Protein AF-F4N9M7-F1 (afdb_monomer)

Secondary structure (DSSP, 8-state):
-B--HHHHHHHHHH-S-----BSS-IIIIIHHIIIIIIHHHT---S-EEEEE-HHHHHHHTT--GGGTTS--HHHHHHHHHHHHHHHHHHHHTTPPEEEEEE--TT--HHHHHHHHHHHHHTT--EEEE-HHHHGGGGGHHHHHHHHHHHTSS------SS-TTS-HHHHHHHHHHHTS--S-----HHHHHHHHHHHHTTGGG--

Mean predicted aligned error: 2.72 Å

Foldseek 3Di:
DWDDPVVQVVCVVVDPDDDTWFPDACLPGVLCCQQPVCVVNVDFAQAEEGEDELLQLLVLLVDDNVRSLADDLPSSLNSCVVVLLSCQLCVLQQHHYAYEYEDDPSDDPSSVVSNQVVCVVSVHGYAYADCVPVNPVRCPVVVVVRVCRSPVPRRPGDRQDALQPQPLVVVQSSCCRRVVDPGDDDDPVVVVVSVVCVVVVVRRGD

Sequence (206 aa):
GCNSVIATQTALKLADYVVTEAGFGADLGAEKFFDIKCRKTGLKPSAAVIVATIRALKMHGGIAKEDLGKENVEALKKGIANLARHVENVKGFGVPPVVAINRFSADTDAELQAVRQACAELHVEAIECNHWAEGSAGTETLAKAVVARAESGKADFRTLYPDDLPLWDKVRTIAQTLYGAQGIIADKKIRDQFAEFQKAGYGHYP

Structure (mmCIF, N/CA/C/O backbone):
data_AF-F4N9M7-F1
#
_entry.id   AF-F4N9M7-F1
#
loop_
_atom_site.group_PDB
_atom_site.id
_atom_site.type_symbol
_atom_site.label_atom_id
_atom_site.label_alt_id
_atom_site.label_comp_id
_atom_site.label_asym_id
_atom_site.label_entity_id
_atom_site.label_seq_id
_atom_site.pdbx_PDB_ins_code
_atom_site.Cartn_x
_atom_site.Cartn_y
_atom_site.Cartn_z
_atom_site.occupancy
_atom_site.B_iso_or_equiv
_atom_site.auth_seq_id
_atom_site.auth_comp_id
_atom_site.auth_asym_id
_atom_site.auth_atom_id
_atom_site.pdbx_PDB_model_num
ATOM 1 N N . GLY A 1 1 ? 13.434 -3.619 0.318 1.00 90.25 1 GLY A N 1
ATOM 2 C CA . GLY A 1 1 ? 13.077 -3.436 1.734 1.00 90.25 1 GLY A CA 1
ATOM 3 C C . GLY A 1 1 ? 12.060 -4.470 2.152 1.00 90.25 1 GLY A C 1
ATOM 4 O O . GLY A 1 1 ? 10.972 -4.096 2.548 1.00 90.25 1 GLY A O 1
ATOM 5 N N . CYS A 1 2 ? 12.416 -5.748 2.038 1.00 97.69 2 CYS A N 1
ATOM 6 C CA . CYS A 1 2 ? 11.606 -6.885 2.471 1.00 97.69 2 CYS A CA 1
ATOM 7 C C . CYS A 1 2 ? 12.559 -7.884 3.133 1.00 97.69 2 CYS A C 1
ATOM 9 O O . CYS A 1 2 ? 13.755 -7.878 2.822 1.00 97.69 2 CYS A O 1
ATOM 11 N N . ASN A 1 3 ? 12.044 -8.773 3.978 1.00 98.00 3 ASN A N 1
ATOM 12 C CA . ASN A 1 3 ? 12.822 -9.920 4.444 1.00 98.00 3 ASN A CA 1
ATOM 13 C C . ASN A 1 3 ? 13.156 -10.887 3.286 1.00 98.00 3 ASN A C 1
ATOM 15 O O . ASN A 1 3 ? 12.602 -10.796 2.179 1.00 98.00 3 ASN A O 1
ATOM 19 N N . SER A 1 4 ? 14.040 -11.849 3.561 1.00 98.19 4 SER A N 1
ATOM 20 C CA . SER A 1 4 ? 14.550 -12.780 2.553 1.00 98.19 4 SER A CA 1
ATOM 21 C C . SER A 1 4 ? 13.454 -13.633 1.899 1.00 98.19 4 SER A C 1
ATOM 23 O O . SER A 1 4 ? 12.444 -14.011 2.507 1.00 98.19 4 SER A O 1
ATOM 25 N N . VAL A 1 5 ? 13.680 -13.963 0.626 1.00 98.00 5 VAL A N 1
ATOM 26 C CA . VAL A 1 5 ? 12.837 -14.898 -0.132 1.00 98.00 5 VAL A CA 1
ATOM 27 C C . VAL A 1 5 ? 12.836 -16.270 0.531 1.00 98.00 5 VAL A C 1
ATOM 29 O O . VAL A 1 5 ? 11.763 -16.826 0.731 1.00 98.00 5 VAL A O 1
ATOM 32 N N . ILE A 1 6 ? 14.011 -16.755 0.948 1.00 98.38 6 ILE A N 1
ATOM 33 C CA . ILE A 1 6 ? 14.170 -18.050 1.623 1.00 98.38 6 ILE A CA 1
ATOM 34 C C . ILE A 1 6 ? 13.264 -18.127 2.854 1.00 98.38 6 ILE A C 1
ATOM 36 O O . ILE A 1 6 ? 12.492 -19.067 2.970 1.00 98.38 6 ILE A O 1
ATOM 40 N N . ALA A 1 7 ? 13.273 -17.116 3.731 1.00 98.62 7 ALA A N 1
ATOM 41 C CA . ALA A 1 7 ? 12.413 -17.122 4.916 1.00 98.62 7 ALA A CA 1
ATOM 42 C C . ALA A 1 7 ? 10.922 -17.162 4.551 1.00 98.62 7 ALA A C 1
ATOM 44 O O . ALA A 1 7 ? 10.157 -17.914 5.147 1.00 98.62 7 ALA A O 1
ATOM 45 N N . THR A 1 8 ? 10.517 -16.384 3.543 1.00 98.38 8 THR A N 1
ATOM 46 C CA . THR A 1 8 ? 9.112 -16.316 3.109 1.00 98.38 8 THR A CA 1
ATOM 47 C C . THR A 1 8 ? 8.653 -17.642 2.498 1.00 98.38 8 THR A C 1
ATOM 49 O O . THR A 1 8 ? 7.593 -18.147 2.848 1.00 98.38 8 THR A O 1
ATOM 52 N N . GLN A 1 9 ? 9.459 -18.236 1.614 1.00 98.00 9 GLN A N 1
ATOM 53 C CA . GLN A 1 9 ? 9.151 -19.516 0.976 1.00 98.00 9 GLN A CA 1
ATOM 54 C C . GLN A 1 9 ? 9.165 -20.672 1.975 1.00 98.00 9 GLN A C 1
ATOM 56 O O . GL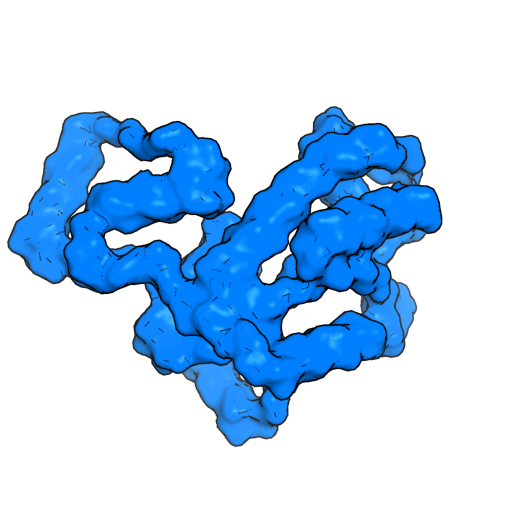N A 1 9 ? 8.270 -21.508 1.924 1.00 98.00 9 GLN A O 1
ATOM 61 N N . THR A 1 10 ? 10.127 -20.701 2.900 1.00 98.56 10 THR A N 1
ATOM 62 C CA . THR A 1 10 ? 10.161 -21.697 3.976 1.00 98.56 10 THR A CA 1
ATOM 63 C C . THR A 1 10 ? 8.910 -21.599 4.842 1.00 98.56 10 THR A C 1
ATOM 65 O O . THR A 1 10 ? 8.253 -22.611 5.060 1.00 98.56 10 THR A O 1
ATOM 68 N N . ALA A 1 11 ? 8.522 -20.394 5.273 1.00 98.62 11 ALA A N 1
ATOM 69 C CA . ALA A 1 11 ? 7.308 -20.202 6.064 1.00 98.62 11 ALA A CA 1
ATOM 70 C C . ALA A 1 11 ? 6.054 -20.694 5.320 1.00 98.62 11 ALA A C 1
ATOM 72 O O . ALA A 1 11 ? 5.235 -21.390 5.908 1.00 98.62 11 ALA A O 1
ATOM 73 N N . LEU A 1 12 ? 5.949 -20.431 4.010 1.00 98.31 12 LEU A N 1
ATOM 74 C CA . LEU A 1 12 ? 4.818 -20.874 3.179 1.00 98.31 12 LEU A CA 1
ATOM 75 C C . LEU A 1 12 ? 4.731 -22.400 3.018 1.00 98.31 12 LEU A C 1
ATOM 77 O O . LEU A 1 12 ? 3.720 -22.906 2.542 1.00 98.31 12 LEU A O 1
ATOM 81 N N . LYS A 1 13 ? 5.789 -23.145 3.358 1.00 98.31 13 LYS A N 1
ATOM 82 C CA . LYS A 1 13 ? 5.773 -24.616 3.396 1.00 98.31 13 LYS A CA 1
ATOM 83 C C . LYS A 1 13 ? 5.431 -25.181 4.772 1.00 98.31 13 LYS A C 1
ATOM 85 O O . LYS A 1 13 ? 5.175 -26.375 4.865 1.00 98.31 13 LYS A O 1
ATOM 90 N N . LEU A 1 14 ? 5.474 -24.354 5.816 1.00 98.62 14 LEU A N 1
ATOM 91 C CA . LEU A 1 14 ? 5.358 -24.781 7.211 1.00 98.62 14 LEU A CA 1
ATOM 92 C C . LEU A 1 14 ? 4.100 -24.253 7.909 1.00 98.62 14 LEU A C 1
ATOM 94 O O . LEU A 1 14 ? 3.749 -24.771 8.964 1.00 98.62 14 LEU A O 1
ATOM 98 N N . ALA A 1 15 ? 3.454 -23.225 7.361 1.00 98.50 15 ALA A N 1
ATOM 99 C CA . ALA A 1 15 ? 2.291 -22.577 7.952 1.00 98.50 15 ALA A CA 1
ATOM 100 C C . ALA A 1 15 ? 1.188 -22.356 6.914 1.00 98.50 15 ALA A C 1
ATOM 102 O O . ALA A 1 15 ? 1.473 -22.100 5.744 1.00 98.50 15 ALA A O 1
ATOM 103 N N . ASP A 1 16 ? -0.062 -22.376 7.377 1.00 98.25 16 ASP A N 1
ATOM 104 C CA . ASP A 1 16 ? -1.238 -22.103 6.541 1.00 98.25 16 ASP A CA 1
ATOM 105 C C . ASP A 1 16 ? -1.314 -20.625 6.122 1.00 98.25 16 ASP A C 1
ATOM 107 O O . ASP A 1 16 ? -1.743 -20.297 5.017 1.00 98.25 16 ASP A O 1
ATOM 111 N N . TYR A 1 17 ? -0.830 -19.724 6.986 1.00 98.50 17 TYR A N 1
ATOM 112 C CA . TYR A 1 17 ? -0.751 -18.287 6.729 1.00 98.50 17 TYR A CA 1
ATOM 113 C C . TYR A 1 17 ? 0.644 -17.754 7.032 1.00 98.50 17 TYR A C 1
ATOM 115 O O . TYR A 1 17 ? 1.224 -18.029 8.083 1.00 98.50 17 TYR A O 1
ATOM 123 N N . VAL A 1 18 ? 1.158 -16.918 6.130 1.00 98.62 18 VAL A N 1
ATOM 124 C CA . VAL A 1 18 ? 2.430 -16.211 6.303 1.00 98.62 18 VAL A CA 1
ATOM 125 C C . VAL A 1 18 ? 2.187 -14.718 6.193 1.00 98.62 18 VAL A C 1
ATOM 127 O O . VAL A 1 18 ? 1.862 -14.207 5.123 1.00 98.62 18 VAL A O 1
ATOM 130 N N . VAL A 1 19 ? 2.380 -14.017 7.306 1.00 98.44 19 VAL A N 1
ATOM 131 C CA . VAL A 1 19 ? 2.356 -12.554 7.350 1.00 98.44 19 VAL A CA 1
ATOM 132 C C . VAL A 1 19 ? 3.785 -12.041 7.185 1.00 98.44 19 VAL A C 1
ATOM 134 O O . VAL A 1 19 ? 4.713 -12.510 7.841 1.00 98.44 19 VAL A O 1
ATOM 137 N N . THR A 1 20 ? 3.973 -11.089 6.277 1.00 98.50 20 THR A N 1
ATOM 138 C CA . THR A 1 20 ? 5.249 -10.409 6.035 1.00 98.50 20 THR A CA 1
ATOM 139 C C . THR A 1 20 ? 4.994 -8.933 5.751 1.00 98.50 20 THR A C 1
ATOM 141 O O . THR A 1 20 ? 3.849 -8.524 5.571 1.00 98.50 20 THR A O 1
ATOM 144 N N . GLU A 1 21 ? 6.052 -8.134 5.704 1.00 98.50 21 GLU A N 1
ATOM 145 C CA . GLU A 1 21 ? 5.969 -6.689 5.522 1.00 98.50 21 GLU A CA 1
ATOM 146 C C . GLU A 1 21 ? 7.019 -6.178 4.531 1.00 98.50 21 GLU A C 1
ATOM 148 O O . GLU A 1 21 ? 7.988 -6.862 4.168 1.00 98.50 21 GLU A O 1
ATOM 153 N N . ALA A 1 22 ? 6.818 -4.937 4.104 1.00 97.56 22 ALA A N 1
ATOM 154 C CA . ALA A 1 22 ? 7.788 -4.173 3.348 1.00 97.56 22 ALA A CA 1
ATOM 155 C C . ALA A 1 22 ? 7.961 -2.798 3.998 1.00 97.56 22 ALA A C 1
ATOM 157 O O . ALA A 1 22 ? 6.998 -2.213 4.485 1.00 97.56 22 ALA A O 1
ATOM 158 N N . GLY A 1 23 ? 9.195 -2.297 4.022 1.00 94.81 23 GLY A N 1
ATOM 159 C CA . GLY A 1 23 ? 9.510 -1.010 4.645 1.00 94.81 23 GLY A CA 1
ATOM 160 C C . GLY A 1 23 ? 8.959 0.186 3.861 1.00 94.81 23 GLY A C 1
ATOM 161 O O . GLY A 1 23 ? 8.840 0.114 2.639 1.00 94.81 23 GLY A O 1
ATOM 162 N N . PHE A 1 24 ? 8.743 1.305 4.562 1.00 95.44 24 PHE A N 1
ATOM 163 C CA . PHE A 1 24 ? 8.053 2.518 4.081 1.00 95.44 24 PHE A CA 1
ATOM 164 C C . PHE A 1 24 ? 6.550 2.306 3.812 1.00 95.44 24 PHE A C 1
ATOM 166 O O . PHE A 1 24 ? 5.961 1.343 4.294 1.00 95.44 24 PHE A O 1
ATOM 173 N N . GLY A 1 25 ? 5.910 3.251 3.113 1.00 93.06 25 GLY A N 1
ATOM 174 C CA . GLY A 1 25 ? 4.509 3.161 2.703 1.00 93.06 25 GLY A CA 1
ATOM 175 C C . GLY A 1 25 ? 4.290 2.202 1.531 1.00 93.06 25 GLY A C 1
ATOM 176 O O . GLY A 1 25 ? 5.236 1.676 0.937 1.00 93.06 25 GLY A O 1
ATOM 177 N N . ALA A 1 26 ? 3.024 1.971 1.172 1.00 94.75 26 ALA A N 1
ATOM 178 C CA . ALA A 1 26 ? 2.667 1.057 0.082 1.00 94.75 26 ALA A CA 1
ATOM 179 C C . ALA A 1 26 ? 3.104 1.559 -1.311 1.00 94.75 26 ALA A C 1
ATOM 181 O O . ALA A 1 26 ? 3.235 0.772 -2.243 1.00 94.75 26 ALA A O 1
ATOM 182 N N . ASP A 1 27 ? 3.364 2.856 -1.443 1.00 94.69 27 ASP A N 1
ATOM 183 C CA . ASP A 1 27 ? 3.942 3.493 -2.627 1.00 94.69 27 ASP A CA 1
ATOM 184 C C . ASP A 1 27 ? 5.379 3.030 -2.918 1.00 94.69 27 ASP A C 1
ATOM 186 O O . ASP A 1 27 ? 5.762 2.949 -4.079 1.00 94.69 27 ASP A O 1
ATOM 190 N N . LEU A 1 28 ? 6.159 2.680 -1.888 1.00 96.56 28 LEU A N 1
ATOM 191 C CA . LEU A 1 28 ? 7.545 2.223 -2.039 1.00 96.56 28 LEU A CA 1
ATOM 192 C C . LEU A 1 28 ? 7.738 0.758 -1.647 1.00 96.56 28 LEU A C 1
ATOM 194 O O . LEU A 1 28 ? 8.358 -0.012 -2.376 1.00 96.56 28 LEU A O 1
ATOM 198 N N . GLY A 1 29 ? 7.288 0.381 -0.453 1.00 97.31 29 GLY A N 1
ATOM 199 C CA . GLY A 1 29 ? 7.496 -0.949 0.104 1.00 97.31 29 GLY A CA 1
ATOM 200 C C . GLY A 1 29 ? 6.674 -1.997 -0.626 1.00 97.31 29 GLY A C 1
ATOM 201 O O . GLY A 1 29 ? 7.230 -2.978 -1.122 1.00 97.31 29 GLY A O 1
ATOM 202 N N . ALA A 1 30 ? 5.358 -1.778 -0.696 1.00 98.19 30 ALA A N 1
ATOM 203 C CA . ALA A 1 30 ? 4.447 -2.726 -1.328 1.00 98.19 30 ALA A CA 1
ATOM 204 C C . ALA A 1 30 ? 4.687 -2.815 -2.842 1.00 98.19 30 ALA A C 1
ATOM 206 O O . ALA A 1 30 ? 4.778 -3.928 -3.346 1.00 98.19 30 ALA A O 1
ATOM 207 N N . GLU A 1 31 ? 4.909 -1.688 -3.534 1.00 98.44 31 GLU A N 1
ATOM 208 C CA . GLU A 1 31 ? 5.329 -1.679 -4.948 1.00 98.44 31 GLU A CA 1
ATOM 209 C C . GLU A 1 31 ? 6.545 -2.582 -5.172 1.00 98.44 31 GLU A C 1
ATOM 211 O O . GLU A 1 31 ? 6.451 -3.559 -5.904 1.00 98.44 31 GLU A O 1
ATOM 216 N N . LYS A 1 32 ? 7.650 -2.376 -4.446 1.00 98.56 32 LYS A N 1
ATOM 217 C CA . LYS A 1 32 ? 8.857 -3.213 -4.598 1.00 98.56 32 LYS A CA 1
ATOM 218 C C . LYS A 1 32 ? 8.629 -4.663 -4.183 1.00 98.56 32 LYS A C 1
ATOM 220 O O . LYS A 1 32 ? 9.255 -5.575 -4.728 1.00 98.56 32 LYS A O 1
ATOM 225 N N . PHE A 1 33 ? 7.765 -4.912 -3.203 1.00 98.69 33 PHE A N 1
ATOM 226 C CA . PHE A 1 33 ? 7.385 -6.274 -2.846 1.00 98.69 33 PHE A CA 1
ATOM 227 C C . PHE A 1 33 ? 6.657 -6.955 -4.016 1.00 98.69 33 PHE A C 1
ATOM 229 O O . PHE A 1 33 ? 7.011 -8.077 -4.371 1.00 98.69 33 PHE A O 1
ATOM 236 N N . PHE A 1 34 ? 5.721 -6.270 -4.667 1.00 98.62 34 PHE A N 1
ATOM 237 C CA . PHE A 1 34 ? 4.955 -6.786 -5.799 1.00 98.62 34 PHE A CA 1
ATOM 238 C C . PHE A 1 34 ? 5.791 -6.876 -7.088 1.00 98.62 34 PHE A C 1
A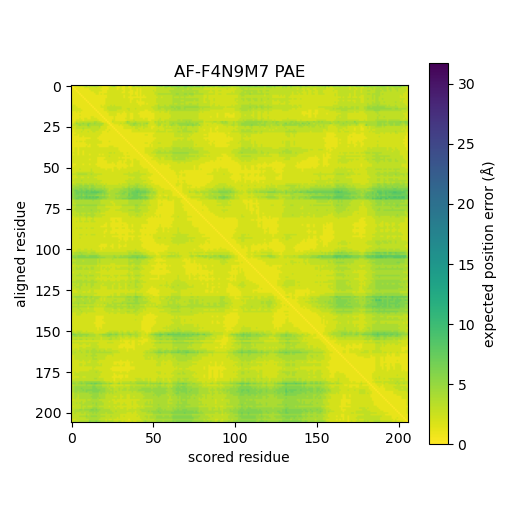TOM 240 O O . PHE A 1 34 ? 5.939 -7.957 -7.664 1.00 98.62 34 PHE A O 1
ATOM 247 N N . ASP A 1 35 ? 6.398 -5.774 -7.516 1.00 98.56 35 ASP A N 1
ATOM 248 C CA . ASP A 1 35 ? 7.084 -5.649 -8.802 1.00 98.56 35 ASP A CA 1
ATOM 249 C C . ASP A 1 35 ? 8.501 -6.227 -8.819 1.00 98.56 35 ASP A C 1
ATOM 251 O O . ASP A 1 35 ? 9.023 -6.499 -9.899 1.00 98.56 35 ASP A O 1
ATOM 255 N N . ILE A 1 36 ? 9.117 -6.499 -7.662 1.00 98.56 36 ILE A N 1
ATOM 256 C CA . ILE A 1 36 ? 10.446 -7.130 -7.601 1.00 98.56 36 ILE A CA 1
ATOM 257 C C . ILE A 1 36 ? 10.370 -8.496 -6.924 1.00 98.56 36 ILE A C 1
ATOM 259 O O . ILE A 1 36 ? 10.688 -9.509 -7.552 1.00 98.56 36 ILE A O 1
ATOM 263 N N . LYS A 1 37 ? 9.964 -8.561 -5.647 1.00 98.56 37 LYS A N 1
ATOM 264 C CA . LYS A 1 37 ? 10.017 -9.821 -4.881 1.00 98.56 37 LYS A CA 1
ATOM 265 C C . LYS A 1 37 ? 9.031 -10.849 -5.435 1.00 98.56 37 LYS A C 1
ATOM 267 O O . LYS A 1 37 ? 9.461 -11.949 -5.776 1.00 98.56 37 LYS A O 1
ATOM 272 N N . CYS A 1 38 ? 7.752 -10.513 -5.571 1.00 98.50 38 CYS A N 1
ATOM 273 C CA . CYS A 1 38 ? 6.738 -11.408 -6.130 1.00 98.50 38 CYS A CA 1
ATOM 274 C C . CYS A 1 38 ? 7.034 -11.753 -7.590 1.00 98.50 38 CYS A C 1
ATOM 276 O O . CYS A 1 38 ? 7.080 -12.937 -7.920 1.00 98.50 38 CYS A O 1
ATOM 278 N N . ARG A 1 39 ? 7.364 -10.754 -8.425 1.00 98.06 39 ARG A N 1
ATOM 279 C CA . ARG A 1 39 ? 7.777 -10.965 -9.825 1.00 98.06 39 ARG A CA 1
ATOM 280 C C . ARG A 1 39 ? 8.885 -12.015 -9.966 1.00 98.06 39 ARG A C 1
ATOM 282 O O . ARG A 1 39 ? 8.751 -12.948 -10.748 1.00 98.06 39 ARG A O 1
ATOM 289 N N . LYS A 1 40 ? 9.968 -11.903 -9.189 1.00 97.56 40 LYS A N 1
ATOM 290 C CA . LYS A 1 40 ? 11.126 -12.812 -9.288 1.00 97.56 40 LYS A CA 1
ATOM 291 C C . LYS A 1 40 ? 10.887 -14.202 -8.697 1.00 97.56 40 LYS A C 1
ATOM 293 O O . LYS A 1 40 ? 11.648 -15.115 -8.995 1.00 97.56 40 LYS A O 1
ATOM 298 N N . THR A 1 41 ? 9.885 -14.362 -7.836 1.00 97.75 41 THR A N 1
ATOM 299 C CA . THR A 1 41 ? 9.685 -15.597 -7.056 1.00 97.75 41 THR A CA 1
ATOM 300 C C . THR A 1 41 ? 8.411 -16.354 -7.408 1.00 97.75 41 THR A C 1
ATOM 302 O O . THR A 1 41 ? 8.240 -17.482 -6.952 1.00 97.75 41 THR A O 1
ATOM 305 N N . GLY A 1 42 ? 7.507 -15.745 -8.179 1.00 97.69 42 GLY A N 1
ATOM 306 C CA . GLY A 1 42 ? 6.181 -16.289 -8.465 1.00 97.69 42 GLY A CA 1
ATOM 307 C C . GLY A 1 42 ? 5.220 -16.249 -7.271 1.00 97.69 42 GLY A C 1
ATOM 308 O O . GLY A 1 42 ? 4.151 -16.853 -7.339 1.00 97.69 42 GLY A O 1
ATOM 309 N N . LEU A 1 43 ? 5.579 -15.564 -6.176 1.00 98.12 43 LEU A N 1
ATOM 310 C CA . LEU A 1 43 ? 4.695 -15.398 -5.022 1.00 98.12 43 LEU A CA 1
ATOM 311 C C . LEU A 1 43 ? 3.464 -14.570 -5.403 1.00 98.12 43 LEU A C 1
ATOM 313 O O . LEU A 1 43 ? 3.589 -13.515 -6.022 1.00 98.12 43 LEU A O 1
ATOM 317 N N . LYS A 1 44 ? 2.286 -15.023 -4.969 1.00 97.94 44 LYS A N 1
ATOM 318 C CA . LYS A 1 44 ? 0.998 -14.360 -5.203 1.00 97.94 44 LYS A CA 1
ATOM 319 C C . LYS A 1 44 ? 0.370 -13.974 -3.859 1.00 97.94 44 LYS A C 1
ATOM 321 O O . LYS A 1 44 ? -0.044 -14.870 -3.128 1.00 97.94 44 LYS A O 1
ATOM 326 N N . PRO A 1 45 ? 0.344 -12.682 -3.493 1.00 98.25 45 PRO A N 1
ATOM 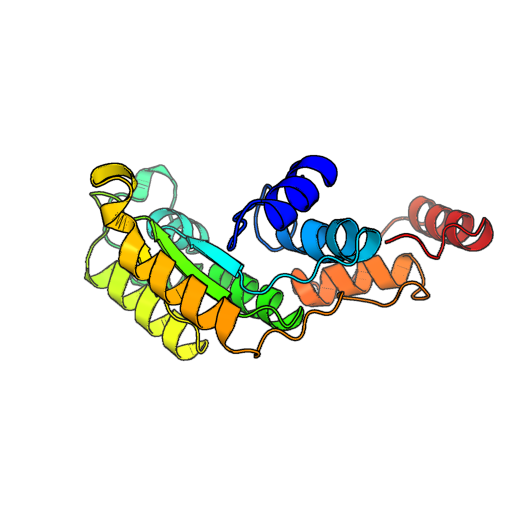327 C CA . PRO A 1 45 ? -0.233 -12.236 -2.226 1.00 98.25 45 PRO A CA 1
ATOM 328 C C . PRO A 1 45 ? -1.758 -12.401 -2.217 1.00 98.25 45 PRO A C 1
ATOM 330 O O . PRO A 1 45 ? -2.430 -11.924 -3.128 1.00 98.25 45 PRO A O 1
ATOM 333 N N . SER A 1 46 ? -2.305 -13.040 -1.180 1.00 98.44 46 SER A N 1
ATOM 334 C CA . SER A 1 46 ? -3.752 -13.310 -1.078 1.00 98.44 46 SER A CA 1
ATOM 335 C C . SER A 1 46 ? -4.556 -12.165 -0.450 1.00 98.44 46 SER A C 1
ATOM 337 O O . SER A 1 46 ? -5.761 -12.062 -0.659 1.00 98.44 46 SER A O 1
ATOM 339 N N . ALA A 1 47 ? -3.906 -11.311 0.340 1.00 98.44 47 ALA A N 1
ATOM 340 C CA . ALA A 1 47 ? -4.492 -10.138 0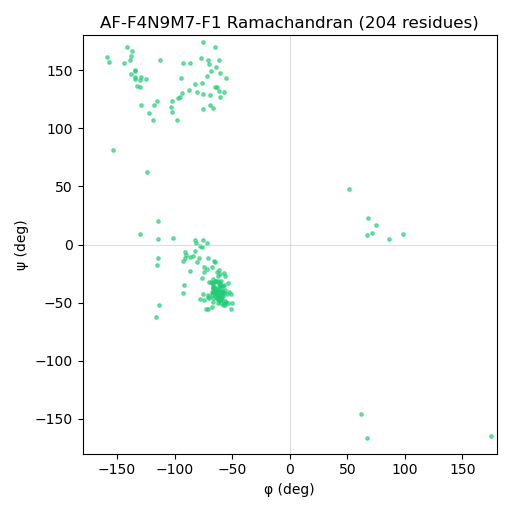.981 1.00 98.44 47 ALA A CA 1
ATOM 341 C C . ALA A 1 47 ? -3.383 -9.146 1.359 1.00 98.44 47 ALA A C 1
ATOM 343 O O . ALA A 1 47 ? -2.213 -9.523 1.461 1.00 98.44 47 ALA A O 1
ATOM 344 N N . ALA A 1 48 ? -3.751 -7.889 1.596 1.00 98.62 48 ALA A N 1
ATOM 345 C CA . ALA A 1 48 ? -2.841 -6.856 2.079 1.00 98.62 48 ALA A CA 1
ATOM 346 C C . ALA A 1 48 ? -3.464 -6.082 3.244 1.00 98.62 48 ALA A C 1
ATOM 348 O O . ALA A 1 48 ? -4.630 -5.695 3.191 1.00 98.62 48 ALA A O 1
ATOM 349 N N . VAL A 1 49 ? -2.669 -5.824 4.283 1.00 98.81 49 VAL A N 1
ATOM 350 C CA . VAL A 1 49 ? -3.051 -4.955 5.400 1.00 98.81 49 VAL A CA 1
ATOM 351 C C . VAL A 1 49 ? -2.361 -3.608 5.219 1.00 98.81 49 VAL A C 1
ATOM 353 O O . VAL A 1 49 ? -1.136 -3.550 5.126 1.00 98.81 49 VAL A O 1
ATOM 356 N N . ILE A 1 50 ? -3.135 -2.525 5.179 1.00 98.81 50 ILE A N 1
ATOM 357 C CA . ILE A 1 50 ? -2.618 -1.153 5.172 1.00 98.81 50 ILE A CA 1
ATOM 358 C C . ILE A 1 50 ? -2.790 -0.593 6.580 1.00 98.81 50 ILE A C 1
ATOM 360 O O . ILE A 1 50 ? -3.913 -0.426 7.053 1.00 98.81 50 ILE A O 1
ATOM 364 N N . VAL A 1 51 ? -1.679 -0.324 7.259 1.00 98.62 51 VAL A N 1
ATOM 365 C CA . VAL A 1 51 ? -1.692 0.201 8.629 1.00 98.62 51 VAL A CA 1
ATOM 366 C C . VAL A 1 51 ? -1.775 1.726 8.602 1.00 98.62 51 VAL A C 1
ATOM 368 O O . VAL A 1 51 ? -1.021 2.380 7.884 1.00 98.62 51 VAL A O 1
ATOM 371 N N . ALA A 1 52 ? -2.665 2.296 9.413 1.00 98.38 52 ALA A N 1
ATOM 372 C CA . ALA A 1 52 ? -2.825 3.734 9.590 1.00 98.38 52 ALA A CA 1
ATOM 373 C C . ALA A 1 52 ? -3.031 4.095 11.071 1.00 98.38 52 ALA A C 1
ATOM 375 O O . ALA A 1 52 ? -3.378 3.254 11.898 1.00 98.38 52 ALA A O 1
ATOM 376 N N . THR A 1 53 ? -2.826 5.369 11.408 1.00 98.38 53 THR A N 1
ATOM 377 C CA . THR A 1 53 ? -3.149 5.932 12.729 1.00 98.38 53 THR A CA 1
ATOM 378 C C . THR A 1 53 ? -3.859 7.265 12.547 1.00 98.38 53 THR A C 1
ATOM 380 O O . THR A 1 53 ? -3.577 7.997 11.594 1.00 98.38 53 THR A O 1
ATOM 383 N N . ILE A 1 54 ? -4.745 7.618 13.479 1.00 98.31 54 ILE A N 1
ATOM 384 C CA . ILE A 1 54 ? -5.447 8.909 13.468 1.00 98.31 54 ILE A CA 1
ATOM 385 C C . ILE A 1 54 ? -4.452 10.072 13.461 1.00 98.31 54 ILE A C 1
ATOM 387 O O . ILE A 1 54 ? -4.585 11.022 12.690 1.00 98.31 54 ILE A O 1
ATOM 391 N N . ARG A 1 55 ? -3.388 9.967 14.259 1.00 97.75 55 ARG A N 1
ATOM 392 C CA . ARG A 1 55 ? -2.309 10.959 14.318 1.00 97.75 55 ARG A CA 1
ATOM 393 C C . ARG A 1 55 ? -1.590 11.138 12.977 1.00 97.75 55 ARG A C 1
ATOM 395 O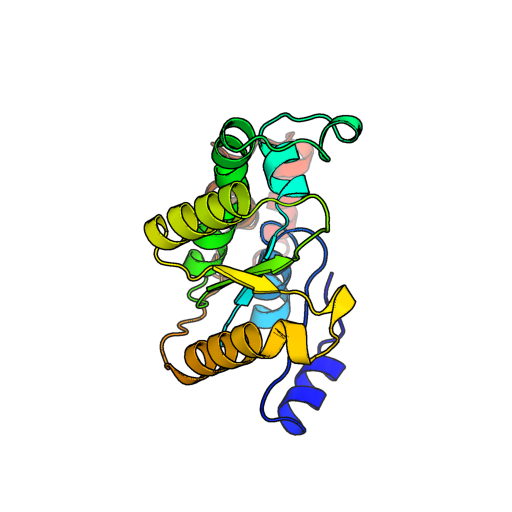 O . ARG A 1 55 ? -1.397 12.274 12.556 1.00 97.75 55 ARG A O 1
ATOM 402 N N . ALA A 1 56 ? -1.217 10.056 12.290 1.00 98.00 56 ALA A N 1
ATOM 403 C CA . ALA A 1 56 ? -0.547 10.152 10.989 1.00 98.00 56 ALA A CA 1
ATOM 404 C C . ALA A 1 56 ? -1.461 10.773 9.925 1.00 98.00 56 ALA A C 1
ATOM 406 O O . ALA A 1 56 ? -1.034 11.636 9.161 1.00 98.00 56 ALA A O 1
ATOM 407 N N . LEU A 1 57 ? -2.741 10.398 9.921 1.00 98.50 57 LEU A N 1
ATOM 408 C CA . LEU A 1 57 ? -3.722 10.991 9.019 1.00 98.50 57 LEU A CA 1
ATOM 409 C C . LEU A 1 57 ? -3.921 12.487 9.322 1.00 98.50 57 LEU A C 1
ATOM 411 O O . LEU A 1 57 ? -3.891 13.295 8.401 1.00 98.50 57 LEU A O 1
ATOM 415 N N . LYS A 1 58 ? -3.990 12.909 10.591 1.00 98.44 58 LYS A N 1
ATOM 416 C CA . LYS A 1 58 ? -3.989 14.343 10.943 1.00 98.44 58 LYS A CA 1
ATOM 417 C C . LYS A 1 58 ? -2.736 15.078 10.455 1.00 98.44 58 LYS A C 1
ATOM 419 O O . LYS A 1 58 ? -2.860 16.200 9.967 1.00 98.44 58 LYS A O 1
ATOM 424 N N . MET A 1 59 ? -1.553 14.458 10.523 1.00 98.12 59 MET A N 1
ATOM 425 C CA . MET A 1 59 ? -0.330 15.046 9.952 1.00 98.12 59 MET A CA 1
ATOM 426 C C . MET A 1 59 ? -0.438 15.236 8.438 1.00 98.12 59 MET A C 1
ATOM 428 O O . MET A 1 59 ? -0.120 16.311 7.936 1.00 98.12 59 MET A O 1
ATOM 432 N N . HIS A 1 60 ? -0.946 14.238 7.709 1.00 98.25 60 HIS A N 1
ATOM 433 C CA . HIS A 1 60 ? -1.228 14.376 6.274 1.00 98.25 60 HIS A CA 1
ATOM 434 C C . HIS A 1 60 ? -2.301 15.436 5.977 1.00 98.25 60 HIS A C 1
ATOM 436 O O . HIS A 1 60 ? -2.311 16.015 4.895 1.00 98.25 60 HIS A O 1
ATOM 442 N N . GLY A 1 61 ? -3.163 15.731 6.951 1.00 97.75 61 GLY A N 1
ATOM 443 C CA . GLY A 1 61 ? -4.111 16.841 6.937 1.00 97.75 61 GLY A CA 1
ATOM 444 C C . GLY A 1 61 ? -3.526 18.221 7.252 1.00 97.75 61 GLY A C 1
ATOM 445 O O . GLY A 1 61 ? -4.273 19.201 7.235 1.00 97.75 61 GLY A O 1
ATOM 446 N N . GLY A 1 62 ? -2.224 18.308 7.545 1.00 97.69 62 GLY A N 1
ATOM 447 C CA . GLY A 1 62 ? -1.507 19.556 7.820 1.00 97.69 62 GLY A CA 1
ATOM 448 C C . GLY A 1 62 ? -1.308 19.889 9.301 1.00 97.69 62 GLY A C 1
ATOM 449 O O . GLY A 1 62 ? -0.875 20.997 9.606 1.00 97.69 62 GLY A O 1
ATOM 450 N N . ILE A 1 63 ? -1.611 18.974 10.228 1.00 98.06 63 ILE A N 1
ATOM 451 C CA . ILE A 1 63 ? -1.374 19.202 11.663 1.00 98.06 63 ILE A CA 1
ATOM 452 C C . ILE A 1 63 ? 0.093 18.939 12.014 1.00 98.06 63 ILE A C 1
ATOM 454 O O . ILE A 1 63 ? 0.653 17.898 11.666 1.00 98.06 63 ILE A O 1
ATOM 458 N N . ALA A 1 64 ? 0.705 19.881 12.733 1.00 96.81 64 ALA A N 1
ATOM 459 C CA . ALA A 1 64 ? 2.062 19.746 13.246 1.00 96.81 64 ALA A CA 1
ATOM 460 C C . ALA A 1 64 ? 2.164 18.598 14.262 1.00 96.81 64 ALA A C 1
ATOM 462 O O . ALA A 1 64 ? 1.194 18.247 14.938 1.00 96.81 64 ALA A O 1
ATOM 463 N N . LYS A 1 65 ? 3.351 18.000 14.387 1.00 94.62 65 LYS A N 1
ATOM 464 C CA . LYS A 1 65 ? 3.569 16.793 15.200 1.00 94.62 65 LYS A CA 1
ATOM 465 C C . LYS A 1 65 ? 3.209 17.005 16.677 1.00 94.62 65 LYS A C 1
ATOM 467 O O . LYS A 1 65 ? 2.762 16.070 17.346 1.00 94.62 65 LYS A O 1
ATOM 472 N N . GLU A 1 66 ? 3.397 18.224 17.157 1.00 95.19 66 GLU A N 1
ATOM 473 C CA . GLU A 1 66 ? 3.202 18.668 18.534 1.00 95.19 66 GLU A CA 1
ATOM 474 C C . GLU A 1 66 ? 1.711 18.804 18.896 1.00 95.19 66 GLU A C 1
ATOM 476 O O . GLU A 1 66 ? 1.349 18.653 20.060 1.00 95.19 66 GLU A O 1
ATOM 481 N N . ASP A 1 67 ? 0.835 18.996 17.903 1.00 94.44 67 ASP A N 1
ATOM 482 C CA . ASP A 1 67 ? -0.596 19.282 18.092 1.00 94.44 67 ASP A CA 1
ATOM 483 C C . ASP A 1 67 ? -1.515 18.063 17.881 1.00 94.44 67 ASP A C 1
ATOM 485 O O . ASP A 1 67 ? -2.741 18.164 17.948 1.00 94.44 67 ASP A O 1
ATOM 489 N N . LEU A 1 68 ? -0.946 16.873 17.662 1.00 95.50 68 LEU A N 1
ATOM 490 C CA . LEU A 1 68 ? -1.702 15.667 17.289 1.00 95.50 68 LEU A CA 1
ATOM 491 C C . LEU A 1 68 ? -2.571 15.065 18.402 1.00 95.50 68 LEU A C 1
ATOM 493 O O . LEU A 1 68 ? -3.363 14.167 18.117 1.00 95.50 68 LEU A O 1
ATOM 497 N N . GLY A 1 69 ? -2.411 15.513 19.649 1.00 94.06 69 GLY A N 1
ATOM 498 C CA . GLY A 1 69 ? -3.164 15.000 20.799 1.00 94.06 69 GLY A CA 1
ATOM 499 C C . GLY A 1 69 ? -4.591 15.539 20.917 1.00 94.06 69 GLY A C 1
ATOM 500 O O . GLY A 1 69 ? -5.357 15.031 21.726 1.00 94.06 69 GLY A O 1
ATOM 501 N N . LYS A 1 70 ? -4.952 16.567 20.140 1.00 95.62 70 LYS A N 1
ATOM 502 C CA . LYS A 1 70 ? -6.302 17.145 20.131 1.00 95.62 70 LYS A CA 1
ATOM 503 C C . LYS A 1 70 ? -7.138 16.510 19.027 1.00 95.62 70 LYS A C 1
ATOM 505 O O . LYS A 1 70 ? -6.614 16.248 17.940 1.00 95.62 70 LYS A O 1
ATOM 510 N N . GLU A 1 71 ? -8.423 16.303 19.295 1.00 98.06 71 GLU A N 1
ATOM 511 C CA . GLU A 1 71 ? -9.377 15.874 18.271 1.00 98.06 71 GLU A CA 1
ATOM 512 C C . GLU A 1 71 ? -9.387 16.875 17.106 1.00 98.06 71 GLU A C 1
ATOM 514 O O . GLU A 1 71 ? -9.468 18.088 17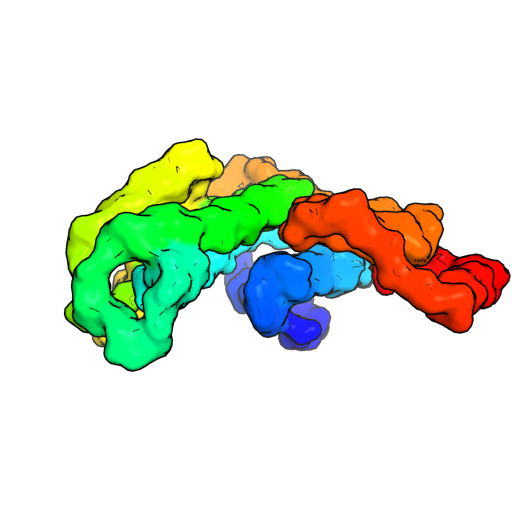.320 1.00 98.06 71 GLU A O 1
ATOM 519 N N . ASN A 1 72 ? -9.290 16.379 15.870 1.00 97.88 72 ASN A N 1
ATOM 520 C CA . ASN A 1 72 ? -9.455 17.201 14.674 1.00 97.88 72 ASN A CA 1
ATOM 521 C C . ASN A 1 72 ? -9.936 16.369 13.476 1.00 97.88 72 ASN A C 1
ATOM 523 O O . ASN A 1 72 ? -9.155 15.990 12.597 1.00 97.88 72 ASN A O 1
ATOM 527 N N . VAL A 1 73 ? -11.246 16.122 13.426 1.00 97.81 73 VAL A N 1
ATOM 528 C CA . VAL A 1 73 ? -11.899 15.362 12.346 1.00 97.81 73 VAL A CA 1
ATOM 529 C C . VAL A 1 73 ? -11.722 16.030 10.975 1.00 97.81 73 VAL A C 1
ATOM 531 O O . VAL A 1 73 ? -11.580 15.342 9.968 1.00 97.81 73 VAL A O 1
ATOM 534 N N . GLU A 1 74 ? -11.680 17.360 10.906 1.00 97.50 74 GLU A N 1
ATOM 535 C CA . GLU A 1 74 ? -11.549 18.078 9.631 1.00 97.50 74 GLU A CA 1
ATOM 536 C C . GLU A 1 74 ? -10.155 17.925 9.012 1.00 97.50 74 GLU A C 1
ATOM 538 O O . GLU A 1 74 ? -10.026 17.652 7.817 1.00 97.50 74 GLU A O 1
ATOM 543 N N . ALA A 1 75 ? -9.093 18.037 9.813 1.00 97.44 75 ALA A N 1
ATOM 544 C CA . ALA A 1 75 ? -7.747 17.744 9.334 1.00 97.44 75 ALA A CA 1
ATOM 545 C C . ALA A 1 75 ? -7.587 16.258 9.000 1.00 97.44 75 ALA A C 1
ATOM 547 O O . ALA A 1 75 ? -7.026 15.916 7.961 1.00 97.44 75 ALA A O 1
ATOM 548 N N . LEU A 1 76 ? -8.141 15.375 9.834 1.00 97.56 76 LEU A N 1
ATOM 549 C CA . LEU A 1 76 ? -8.149 13.941 9.576 1.00 97.56 76 LEU A CA 1
ATOM 550 C C . LEU A 1 76 ? -8.745 13.624 8.196 1.00 97.56 76 LEU A C 1
ATOM 552 O O . LEU A 1 76 ? -8.089 12.957 7.400 1.00 97.56 76 LEU A O 1
ATOM 556 N N . LYS A 1 77 ? -9.932 14.161 7.879 1.00 96.81 77 LYS A N 1
ATOM 557 C CA . LYS A 1 77 ? -10.591 13.987 6.573 1.00 96.81 77 LYS A CA 1
ATOM 558 C C . LYS A 1 77 ? -9.723 14.439 5.400 1.00 96.81 77 LYS A C 1
ATOM 560 O O . LYS A 1 77 ? -9.694 13.761 4.379 1.00 96.81 77 LYS A O 1
ATOM 565 N N . LYS A 1 78 ? -8.971 15.537 5.537 1.00 97.75 78 LYS A N 1
ATOM 566 C CA . LYS A 1 78 ? -8.010 15.967 4.502 1.00 97.75 78 LYS A CA 1
ATOM 567 C C . LYS A 1 78 ? -6.881 14.950 4.322 1.00 97.75 78 LYS A C 1
ATOM 569 O O . LYS A 1 78 ? -6.505 14.639 3.196 1.00 97.75 78 LYS A O 1
ATOM 574 N N . GLY A 1 79 ? -6.369 14.405 5.422 1.00 98.00 79 GLY A N 1
ATOM 575 C CA . GLY A 1 79 ? -5.298 13.412 5.400 1.00 98.00 79 GLY A CA 1
ATOM 576 C C . GLY A 1 79 ? -5.707 12.029 4.897 1.00 98.00 79 GLY A C 1
ATOM 577 O O . GLY A 1 79 ? -4.850 11.285 4.422 1.00 98.00 79 GLY A O 1
ATOM 578 N N . ILE A 1 80 ? -7.002 11.694 4.926 1.00 98.06 80 ILE A N 1
ATOM 579 C CA . ILE A 1 80 ? -7.536 10.442 4.367 1.00 98.06 80 ILE A CA 1
ATOM 580 C C . ILE A 1 80 ? -7.168 10.278 2.887 1.00 98.06 80 ILE A C 1
ATOM 582 O O . ILE A 1 80 ? -6.994 9.146 2.447 1.00 98.06 80 ILE A O 1
ATOM 586 N N . ALA A 1 81 ? -6.953 11.365 2.136 1.00 97.62 81 ALA A N 1
ATOM 587 C CA . ALA A 1 81 ? -6.487 11.295 0.749 1.00 97.62 81 ALA A CA 1
ATOM 588 C C . ALA A 1 81 ? -5.197 10.461 0.584 1.00 97.62 81 ALA A C 1
ATOM 590 O O . ALA A 1 81 ? -5.039 9.763 -0.419 1.00 97.62 81 ALA A O 1
ATOM 591 N N . ASN A 1 82 ? -4.299 10.474 1.578 1.00 98.50 82 ASN A N 1
ATOM 592 C CA . ASN A 1 82 ? -3.111 9.620 1.577 1.00 98.50 82 ASN A CA 1
ATOM 593 C C . ASN A 1 82 ? -3.480 8.129 1.703 1.00 98.50 82 ASN A C 1
ATOM 595 O O . ASN A 1 82 ? -3.040 7.314 0.891 1.00 98.50 82 ASN A O 1
ATOM 599 N N . LEU A 1 83 ? -4.329 7.776 2.673 1.00 98.50 83 LEU A N 1
ATOM 600 C CA . LEU A 1 83 ? -4.806 6.401 2.854 1.00 98.50 83 LEU A CA 1
ATOM 601 C C . LEU A 1 83 ? -5.575 5.906 1.625 1.00 98.50 83 LEU A C 1
ATOM 603 O O . LEU A 1 83 ? -5.345 4.786 1.172 1.00 98.50 83 LEU A O 1
ATOM 607 N N . ALA A 1 84 ? -6.438 6.754 1.062 1.00 98.31 84 ALA A N 1
ATOM 608 C CA . ALA A 1 84 ? -7.210 6.462 -0.138 1.00 98.31 84 ALA A CA 1
ATOM 609 C C . ALA A 1 84 ? -6.301 6.075 -1.307 1.00 98.31 84 ALA A C 1
ATOM 611 O O . ALA A 1 84 ? -6.485 5.012 -1.900 1.00 98.31 84 ALA A O 1
ATOM 612 N N . ARG A 1 85 ? -5.245 6.864 -1.556 1.00 98.38 85 ARG A N 1
ATOM 613 C CA . ARG A 1 85 ? -4.251 6.557 -2.590 1.00 98.38 85 ARG A CA 1
ATOM 614 C C . ARG A 1 85 ? -3.582 5.202 -2.360 1.00 98.38 85 ARG A C 1
ATOM 616 O O . ARG A 1 85 ? -3.429 4.431 -3.301 1.00 98.38 85 ARG A O 1
ATOM 623 N N . HIS A 1 86 ? -3.192 4.878 -1.128 1.00 98.62 86 HIS A N 1
ATOM 624 C CA . HIS A 1 86 ? -2.573 3.580 -0.841 1.00 98.62 86 HIS A CA 1
ATOM 625 C C . HIS A 1 86 ? -3.546 2.404 -1.018 1.00 98.62 86 HIS A C 1
ATOM 627 O O . HIS A 1 86 ? -3.143 1.362 -1.539 1.00 98.62 86 HIS A O 1
ATOM 633 N N . VAL A 1 87 ? -4.819 2.567 -0.643 1.00 98.62 87 VAL A N 1
ATOM 634 C CA . VAL A 1 87 ? -5.873 1.566 -0.883 1.00 98.62 87 VAL A CA 1
ATOM 635 C C . VAL A 1 87 ? -6.064 1.336 -2.382 1.00 98.62 87 VAL A C 1
ATOM 637 O O . VAL A 1 87 ? -6.076 0.185 -2.821 1.00 98.62 87 VAL A O 1
ATOM 640 N N . GLU A 1 88 ? -6.180 2.404 -3.171 1.00 98.19 88 GLU A N 1
ATOM 641 C CA . GLU A 1 88 ? -6.304 2.336 -4.632 1.00 98.19 88 GLU A CA 1
ATOM 642 C C . GLU A 1 88 ? -5.096 1.653 -5.273 1.00 98.19 88 GLU A C 1
ATOM 644 O O . GLU A 1 88 ? -5.266 0.742 -6.083 1.00 98.19 88 GLU A O 1
ATOM 649 N N . ASN A 1 89 ? -3.883 2.026 -4.859 1.00 98.38 89 ASN A N 1
ATOM 650 C CA . ASN A 1 89 ? -2.647 1.434 -5.360 1.00 98.38 89 ASN A CA 1
ATOM 651 C C . ASN A 1 89 ? -2.633 -0.083 -5.135 1.00 98.38 89 ASN A C 1
ATOM 653 O O . ASN A 1 89 ? -2.431 -0.839 -6.081 1.00 98.38 89 ASN A O 1
ATOM 657 N N . VAL A 1 90 ? -2.917 -0.543 -3.910 1.00 98.50 90 VAL A N 1
ATOM 658 C CA . VAL A 1 90 ? -2.959 -1.979 -3.579 1.00 98.50 90 VAL A CA 1
ATOM 659 C C . VAL A 1 90 ? -4.043 -2.714 -4.378 1.00 98.50 90 VAL A C 1
ATOM 661 O O . VAL A 1 90 ? -3.782 -3.798 -4.903 1.00 98.50 90 VAL A O 1
ATOM 664 N N . LYS A 1 91 ? -5.227 -2.108 -4.551 1.00 97.94 91 LYS A N 1
ATOM 665 C CA . LYS A 1 91 ? -6.276 -2.653 -5.433 1.00 97.94 91 LYS A CA 1
ATOM 666 C C . LYS A 1 91 ? -5.816 -2.746 -6.889 1.00 97.94 91 LYS A C 1
ATOM 668 O O . LYS A 1 91 ? -6.178 -3.702 -7.569 1.00 97.94 91 LYS A O 1
ATOM 673 N N . GLY A 1 92 ? -5.001 -1.802 -7.364 1.00 97.50 92 GLY A N 1
ATOM 674 C CA . GLY A 1 92 ? -4.436 -1.795 -8.718 1.00 97.50 92 GLY A CA 1
ATOM 675 C C . GLY A 1 92 ? -3.615 -3.049 -9.046 1.00 97.50 92 GLY A C 1
ATOM 676 O O . GLY A 1 92 ? -3.717 -3.574 -10.161 1.00 97.50 92 GLY A O 1
ATOM 677 N N . PHE A 1 93 ? -2.904 -3.585 -8.048 1.00 98.56 93 PHE A N 1
ATOM 678 C CA . PHE A 1 93 ? -2.171 -4.857 -8.118 1.00 98.56 93 PHE A CA 1
ATOM 679 C C . PHE A 1 93 ? -3.069 -6.103 -8.036 1.00 98.56 93 PHE A C 1
ATOM 681 O O . PHE A 1 93 ? -2.560 -7.219 -8.097 1.00 98.56 93 PHE A O 1
ATOM 688 N N . GLY A 1 94 ? -4.387 -5.944 -7.874 1.00 98.19 94 GLY A N 1
ATOM 689 C CA . GLY A 1 94 ? -5.337 -7.054 -7.745 1.00 98.19 94 GLY A CA 1
ATOM 690 C C . GLY A 1 94 ? -5.297 -7.761 -6.386 1.00 98.19 94 GLY A C 1
ATOM 691 O O . GLY A 1 94 ? -5.811 -8.871 -6.252 1.00 98.19 94 GLY A O 1
ATOM 692 N N . VAL A 1 95 ? -4.695 -7.135 -5.367 1.00 98.44 95 VAL A N 1
ATOM 693 C CA . VAL A 1 95 ? -4.602 -7.693 -4.010 1.00 98.44 95 VAL A CA 1
ATOM 694 C C . VAL A 1 95 ? -5.719 -7.106 -3.135 1.00 98.44 95 VAL A C 1
ATOM 696 O O . VAL A 1 95 ? -5.814 -5.883 -3.035 1.00 98.44 95 VAL A O 1
ATOM 699 N N . PRO A 1 96 ? -6.561 -7.922 -2.470 1.00 98.12 96 PRO A N 1
ATOM 700 C CA . PRO A 1 96 ? -7.637 -7.423 -1.612 1.00 98.12 96 PRO A CA 1
ATOM 701 C C . PRO A 1 96 ? -7.095 -6.707 -0.357 1.00 98.12 96 PRO A C 1
ATOM 703 O O . PRO A 1 96 ? -6.456 -7.361 0.476 1.00 98.12 96 PRO A O 1
ATOM 706 N N . PRO A 1 97 ? -7.354 -5.397 -0.165 1.00 98.38 97 PRO A N 1
ATOM 707 C CA . PRO A 1 97 ? -6.879 -4.685 1.015 1.00 98.38 97 PRO A CA 1
ATOM 708 C C . PRO A 1 97 ? -7.837 -4.807 2.212 1.00 98.38 97 PRO A C 1
ATOM 710 O O . PRO A 1 97 ? -9.054 -4.974 2.064 1.00 98.38 97 PRO A O 1
ATOM 713 N N . VAL A 1 98 ? -7.284 -4.630 3.408 1.00 98.69 98 VAL A N 1
ATOM 714 C CA . VAL A 1 98 ? -7.976 -4.250 4.648 1.00 98.69 98 VAL A CA 1
ATOM 715 C C . VAL A 1 98 ? -7.161 -3.158 5.338 1.00 98.69 98 VAL A C 1
ATOM 717 O O . VAL A 1 98 ? -5.930 -3.188 5.303 1.00 98.69 98 VAL A O 1
ATOM 720 N N . VAL A 1 99 ? -7.826 -2.180 5.945 1.00 98.81 99 VAL A N 1
ATOM 721 C CA . VAL A 1 99 ? -7.156 -1.123 6.708 1.00 98.81 99 VAL A CA 1
ATOM 722 C C . VAL A 1 99 ? -7.133 -1.509 8.184 1.00 98.81 99 VAL A C 1
ATOM 724 O O . VAL A 1 99 ? -8.174 -1.803 8.767 1.00 98.81 99 VAL A O 1
ATOM 727 N N . ALA A 1 100 ? -5.952 -1.484 8.795 1.00 98.75 100 ALA A N 1
ATOM 728 C CA . ALA A 1 100 ? -5.770 -1.634 10.234 1.00 98.75 100 ALA A CA 1
ATOM 729 C C . ALA A 1 100 ? -5.493 -0.257 10.851 1.00 98.75 100 ALA A C 1
ATOM 731 O O . ALA A 1 100 ? -4.502 0.388 10.509 1.00 98.75 100 ALA A O 1
ATOM 732 N N . ILE A 1 101 ? -6.367 0.205 11.744 1.00 98.56 101 ILE A N 1
ATOM 733 C CA . ILE A 1 101 ? -6.189 1.466 12.469 1.00 98.56 101 ILE A CA 1
ATOM 734 C C . ILE A 1 101 ? -5.608 1.142 13.841 1.00 98.56 101 ILE A C 1
ATOM 736 O O . ILE A 1 101 ? -6.322 0.642 14.707 1.00 98.56 101 ILE A O 1
ATOM 740 N N . ASN A 1 102 ? -4.329 1.436 14.058 1.00 98.19 102 ASN A N 1
ATOM 741 C CA . ASN A 1 102 ? -3.729 1.263 15.380 1.00 98.19 102 ASN A CA 1
ATOM 742 C C . ASN A 1 102 ? -4.209 2.389 16.298 1.00 98.19 102 ASN A C 1
ATOM 744 O O . ASN A 1 102 ? -3.908 3.558 16.031 1.00 98.19 102 ASN A O 1
ATOM 748 N N . ARG A 1 103 ? -4.936 2.038 17.364 1.00 95.81 103 ARG A N 1
ATOM 749 C CA . ARG A 1 103 ? -5.485 3.018 18.305 1.00 95.81 103 ARG A CA 1
ATOM 750 C C . ARG A 1 103 ? -4.413 3.563 19.235 1.00 95.81 103 ARG A C 1
ATOM 752 O O . ARG A 1 103 ? -3.600 2.820 19.785 1.00 95.81 103 ARG A O 1
ATOM 759 N N . PHE A 1 104 ? -4.479 4.866 19.467 1.00 95.88 104 PHE A N 1
ATOM 760 C CA . PHE A 1 104 ? -3.762 5.557 20.528 1.00 95.88 104 PHE A CA 1
ATOM 761 C C . PHE A 1 104 ? -4.735 6.097 21.578 1.00 95.88 104 PHE A C 1
ATOM 763 O O . PHE A 1 104 ? -5.913 6.313 21.314 1.00 95.88 104 PHE A O 1
ATOM 770 N N . SER A 1 105 ? -4.225 6.354 22.784 1.00 93.50 105 SER A N 1
ATOM 771 C CA . SER A 1 105 ? -5.029 6.827 23.920 1.00 93.50 105 SER A CA 1
ATOM 772 C C . SER A 1 105 ? -5.726 8.171 23.690 1.00 93.50 105 SER A C 1
ATOM 774 O O . SER A 1 105 ? -6.737 8.442 24.326 1.00 93.50 105 SER A O 1
ATOM 776 N N . ALA A 1 106 ? -5.185 9.011 22.805 1.00 94.50 106 ALA A N 1
ATOM 777 C CA . ALA A 1 106 ? -5.748 10.315 22.464 1.00 94.50 106 ALA A CA 1
ATOM 778 C C . ALA A 1 106 ? -6.730 10.270 21.280 1.00 94.50 106 ALA A C 1
ATOM 780 O O . ALA A 1 106 ? -7.322 11.297 20.958 1.00 94.50 106 ALA A O 1
ATOM 781 N N . ASP A 1 107 ? -6.873 9.119 20.616 1.00 97.00 107 ASP A N 1
ATOM 782 C CA . ASP A 1 107 ? -7.764 8.982 19.468 1.00 97.00 107 ASP A CA 1
ATOM 783 C C . ASP A 1 107 ? -9.214 8.931 19.953 1.00 97.00 107 ASP A C 1
ATOM 785 O O . ASP A 1 107 ? -9.560 8.147 20.848 1.00 97.00 107 ASP A O 1
ATOM 789 N N . THR A 1 108 ? -10.073 9.752 19.354 1.00 97.81 108 THR A N 1
ATOM 790 C CA . THR A 1 108 ? -11.491 9.781 19.719 1.00 97.81 108 THR A CA 1
ATOM 791 C C . THR A 1 108 ? -12.317 8.845 18.849 1.00 97.81 108 THR A C 1
ATOM 793 O O . THR A 1 108 ? -11.967 8.529 17.708 1.00 97.81 108 THR A O 1
ATOM 796 N N . ASP A 1 109 ? -13.469 8.420 19.367 1.00 96.94 109 ASP A N 1
ATOM 797 C CA . ASP A 1 109 ? -14.392 7.592 18.590 1.00 96.94 109 ASP A CA 1
ATOM 798 C C . ASP A 1 109 ? -14.909 8.345 17.352 1.00 96.94 109 ASP A C 1
ATOM 800 O O . ASP A 1 109 ? -15.109 7.731 16.307 1.00 96.94 109 ASP A O 1
ATOM 804 N N . ALA A 1 110 ? -15.053 9.675 17.415 1.00 98.00 110 ALA A N 1
ATOM 805 C CA . ALA A 1 110 ? -15.442 10.492 16.265 1.00 98.00 110 ALA A CA 1
ATOM 806 C C . ALA A 1 110 ? -14.390 10.450 15.140 1.00 98.00 110 ALA A C 1
ATOM 808 O O . ALA A 1 110 ? -14.738 10.308 13.965 1.00 98.00 110 ALA A O 1
ATOM 809 N N . GLU A 1 111 ? -13.102 10.515 15.488 1.00 98.31 111 GLU A N 1
ATOM 810 C CA . GLU A 1 111 ? -12.001 10.367 14.532 1.00 98.31 111 GLU A CA 1
ATOM 811 C C . GLU A 1 111 ? -11.966 8.955 13.929 1.00 98.31 111 GLU A C 1
ATOM 813 O O . GLU A 1 111 ? -11.863 8.800 12.710 1.00 98.31 111 GLU A O 1
ATOM 818 N N . LEU A 1 112 ? -12.133 7.917 14.753 1.00 97.69 112 LEU A N 1
ATOM 819 C CA . LEU A 1 112 ? -12.200 6.531 14.278 1.00 97.69 112 LEU A CA 1
ATOM 820 C C . LEU A 1 112 ? -13.379 6.304 13.322 1.00 97.69 112 LEU A C 1
ATOM 822 O O . LEU A 1 112 ? -13.209 5.663 12.280 1.00 97.69 112 LEU A O 1
ATOM 826 N N . GLN A 1 113 ? -14.556 6.854 13.631 1.00 97.88 113 GLN A N 1
ATOM 827 C CA . GLN A 1 113 ? -15.726 6.750 12.758 1.00 97.88 113 GLN A CA 1
ATOM 828 C C . GLN A 1 113 ? -15.517 7.461 11.421 1.00 97.88 113 GLN A C 1
ATOM 830 O O . GLN A 1 113 ? -15.893 6.917 10.384 1.00 97.88 113 GLN A O 1
ATOM 835 N N . ALA A 1 114 ? -14.849 8.617 11.408 1.00 97.94 114 ALA A N 1
ATOM 836 C CA . ALA A 1 114 ? -14.532 9.316 10.165 1.00 97.94 114 ALA A CA 1
ATOM 837 C C . ALA A 1 114 ? -13.631 8.477 9.237 1.00 97.94 114 ALA A C 1
ATOM 839 O O . ALA A 1 114 ? -13.875 8.426 8.030 1.00 97.94 114 ALA A O 1
ATOM 840 N N . VAL A 1 115 ? -12.635 7.763 9.781 1.00 98.25 115 VAL A N 1
ATOM 841 C CA . VAL A 1 115 ? -11.806 6.846 8.974 1.00 98.25 115 VAL A CA 1
ATOM 842 C C . VAL A 1 115 ? -12.619 5.652 8.479 1.00 98.25 115 VAL A C 1
ATOM 844 O O . VAL A 1 115 ? -12.504 5.279 7.312 1.00 98.25 115 VAL A O 1
ATOM 847 N N . ARG A 1 116 ? -13.462 5.054 9.333 1.00 98.06 116 ARG A N 1
ATOM 848 C CA . ARG A 1 116 ? -14.330 3.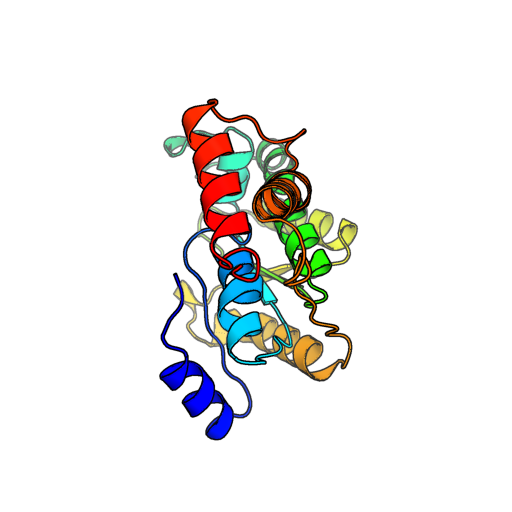931 8.937 1.00 98.06 116 ARG A CA 1
ATOM 849 C C . ARG A 1 116 ? -15.270 4.321 7.799 1.00 98.06 116 ARG A C 1
ATOM 851 O O . ARG A 1 116 ? -15.382 3.564 6.837 1.00 98.06 116 ARG A O 1
ATOM 858 N N . GLN A 1 117 ? -15.889 5.497 7.882 1.00 97.75 117 GLN A N 1
ATOM 859 C CA . GLN A 1 117 ? -16.781 6.007 6.846 1.00 97.75 117 GLN A CA 1
ATOM 860 C C . GLN A 1 117 ? -16.047 6.202 5.515 1.00 97.75 117 GLN A C 1
ATOM 862 O O . GLN A 1 117 ? -16.500 5.691 4.494 1.00 97.75 117 GLN A O 1
ATOM 867 N N . ALA A 1 118 ? -14.884 6.853 5.521 1.00 97.38 118 ALA A N 1
ATOM 868 C CA . ALA A 1 118 ? -14.145 7.067 4.281 1.00 97.38 118 ALA A CA 1
ATOM 869 C C . ALA A 1 118 ? -13.618 5.761 3.663 1.00 97.38 118 ALA A C 1
ATOM 871 O O . ALA A 1 118 ? -13.638 5.582 2.448 1.00 97.38 118 ALA A O 1
ATOM 872 N N . CYS A 1 119 ? -13.187 4.802 4.484 1.00 98.25 119 CYS A N 1
ATOM 873 C CA . CYS A 1 119 ? -12.825 3.472 4.000 1.00 98.25 119 CYS A CA 1
ATOM 874 C C . CYS A 1 119 ? -14.028 2.743 3.377 1.00 98.25 119 CYS A C 1
ATOM 876 O O . CYS A 1 119 ? -13.879 2.096 2.338 1.00 98.25 119 CYS A O 1
ATOM 878 N N . ALA A 1 120 ? -15.229 2.893 3.944 1.00 97.75 120 ALA A N 1
ATOM 879 C CA . ALA A 1 120 ? -16.447 2.330 3.368 1.00 97.75 120 ALA A CA 1
ATOM 880 C C . ALA A 1 120 ? -16.771 2.928 1.985 1.00 97.75 120 ALA A C 1
ATOM 882 O O . ALA A 1 120 ? -17.126 2.173 1.077 1.00 97.75 120 ALA A O 1
ATOM 883 N N . GLU A 1 121 ? -16.574 4.238 1.793 1.00 97.19 121 GLU A N 1
ATOM 884 C CA . GLU A 1 121 ? -16.697 4.913 0.486 1.00 97.19 121 GLU A CA 1
ATOM 885 C C . GLU A 1 121 ? -15.690 4.374 -0.542 1.00 97.19 121 GLU A C 1
ATOM 887 O O . GLU A 1 121 ? -15.998 4.251 -1.725 1.00 97.19 121 GLU A O 1
ATOM 892 N N . LEU A 1 122 ? -14.507 3.959 -0.084 1.00 96.50 122 LEU A N 1
ATOM 893 C CA . LEU A 1 122 ? -13.495 3.290 -0.902 1.00 96.50 122 LEU A CA 1
ATOM 894 C C . LEU A 1 122 ? -13.749 1.788 -1.073 1.00 96.50 122 LEU A C 1
ATOM 89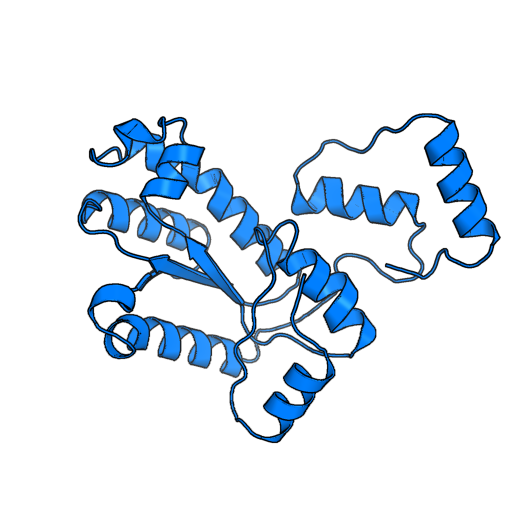6 O O . LEU A 1 122 ? -12.908 1.095 -1.651 1.00 96.50 122 LEU A O 1
ATOM 900 N N . HIS A 1 123 ? -14.856 1.246 -0.557 1.00 96.81 123 HIS A N 1
ATOM 901 C CA . HIS A 1 123 ? -15.146 -0.188 -0.515 1.00 96.81 123 HIS A CA 1
ATOM 902 C C . HIS A 1 123 ? -13.991 -1.003 0.094 1.00 96.81 123 HIS A C 1
ATOM 904 O O . HIS A 1 123 ? -13.512 -1.981 -0.497 1.00 96.81 123 HIS A O 1
ATOM 910 N N . VAL A 1 124 ? -13.478 -0.558 1.241 1.00 97.81 124 VAL A N 1
ATOM 911 C CA . VAL A 1 124 ? -12.506 -1.283 2.064 1.00 97.81 124 VAL A CA 1
ATOM 912 C C . VAL A 1 124 ? -12.930 -1.220 3.529 1.00 97.81 124 VAL A C 1
ATOM 914 O O . VAL A 1 124 ? -13.483 -0.238 4.007 1.00 97.81 124 VAL A O 1
ATOM 917 N N . GLU A 1 125 ? -12.696 -2.299 4.259 1.00 98.00 125 GLU A N 1
ATOM 918 C CA . GLU A 1 125 ? -12.990 -2.350 5.688 1.00 98.00 125 GLU A CA 1
ATOM 919 C C . GLU A 1 125 ? -11.844 -1.711 6.472 1.00 98.00 125 GLU A C 1
ATOM 921 O O . GLU A 1 125 ? -10.676 -1.966 6.165 1.00 98.00 125 GLU A O 1
ATOM 926 N N . ALA A 1 126 ? -12.179 -0.921 7.492 1.00 98.50 126 ALA A N 1
ATOM 927 C CA . ALA A 1 126 ? -11.218 -0.391 8.446 1.00 98.50 126 ALA A CA 1
ATOM 928 C C . ALA A 1 126 ? -11.485 -0.954 9.841 1.00 98.50 126 ALA A C 1
ATOM 930 O O . ALA A 1 126 ? -12.587 -0.819 10.382 1.00 98.50 126 ALA A O 1
ATOM 931 N N . ILE A 1 127 ? -10.465 -1.589 10.410 1.00 98.56 127 ILE A N 1
ATOM 932 C CA . ILE A 1 127 ? -10.541 -2.339 11.659 1.00 98.56 127 ILE A CA 1
ATOM 933 C C . ILE A 1 127 ? -9.614 -1.68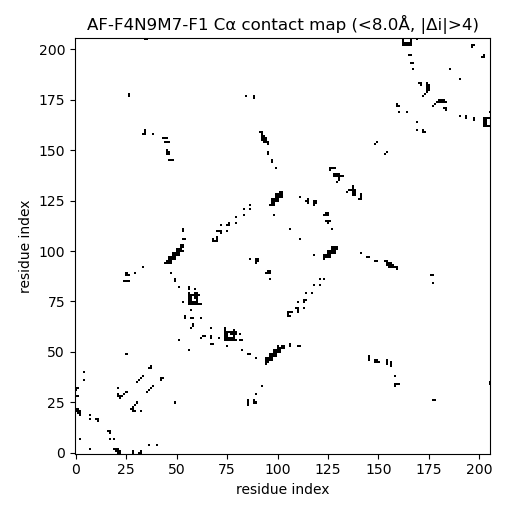8 12.671 1.00 98.56 127 ILE A C 1
ATOM 935 O O . ILE A 1 127 ? -8.406 -1.599 12.467 1.00 98.56 127 ILE A O 1
ATOM 939 N N . GLU A 1 128 ? -10.197 -1.240 13.772 1.00 97.94 128 GLU A N 1
ATOM 940 C CA . GLU A 1 128 ? -9.450 -0.790 14.938 1.00 97.94 128 GLU A CA 1
ATOM 941 C C . GLU A 1 128 ? -8.645 -1.944 15.543 1.00 97.94 128 GLU A C 1
ATOM 943 O O . GLU A 1 128 ? -9.145 -3.061 15.677 1.00 97.94 128 GLU A O 1
ATOM 948 N N . CYS A 1 129 ? -7.393 -1.658 15.881 1.00 98.12 129 CYS A N 1
ATOM 949 C CA . CYS A 1 129 ? -6.426 -2.614 16.387 1.00 98.12 129 CYS A CA 1
ATOM 950 C C . CYS A 1 129 ? -5.789 -2.078 17.674 1.00 98.12 129 CYS A C 1
ATOM 952 O O . CYS A 1 129 ? -5.105 -1.052 17.649 1.00 98.12 129 CYS A O 1
ATOM 954 N N . ASN A 1 130 ? -5.947 -2.828 18.769 1.00 95.94 130 ASN A N 1
ATOM 955 C CA . ASN A 1 130 ? -5.484 -2.456 20.116 1.00 95.94 130 ASN A CA 1
ATOM 956 C C . ASN A 1 130 ? -4.381 -3.392 20.637 1.00 95.94 130 ASN A C 1
ATOM 958 O O . ASN A 1 130 ? -4.115 -3.451 21.834 1.00 95.94 130 ASN A O 1
ATOM 962 N N . HIS A 1 131 ? -3.700 -4.116 19.745 1.00 96.38 131 HIS A N 1
ATOM 963 C CA . HIS A 1 131 ? -2.718 -5.144 20.110 1.00 96.38 131 HIS A CA 1
ATOM 964 C C . HIS A 1 131 ? -1.515 -4.642 20.911 1.00 96.38 131 HIS A C 1
ATOM 966 O O . HIS A 1 131 ? -0.870 -5.426 21.602 1.00 96.38 131 HIS A O 1
ATOM 972 N N . TRP A 1 132 ? -1.204 -3.346 20.847 1.00 94.62 132 TRP A N 1
ATOM 973 C CA . TRP A 1 132 ? -0.171 -2.768 21.703 1.00 94.62 132 TRP A CA 1
ATOM 974 C C . TRP A 1 132 ? -0.563 -2.813 23.190 1.00 94.62 132 TRP A C 1
ATOM 976 O O . TRP A 1 132 ? 0.291 -3.062 24.035 1.00 94.62 132 TRP A O 1
ATOM 986 N N . ALA A 1 133 ? -1.848 -2.614 23.500 1.00 95.50 133 ALA A N 1
ATOM 987 C CA . ALA A 1 133 ? -2.375 -2.661 24.863 1.00 95.50 133 ALA A CA 1
ATOM 988 C C . ALA A 1 133 ? -2.872 -4.063 25.260 1.00 95.50 133 ALA A C 1
ATOM 990 O O . ALA A 1 133 ? -2.721 -4.465 26.410 1.00 95.50 133 ALA A O 1
ATOM 991 N N . GLU A 1 134 ? -3.447 -4.811 24.314 1.00 96.44 134 GLU A N 1
ATOM 992 C CA . GLU A 1 134 ? -4.191 -6.054 24.582 1.00 96.44 134 GLU A CA 1
ATOM 993 C C . GLU A 1 134 ? -3.525 -7.318 24.005 1.00 96.44 134 GLU A C 1
ATOM 995 O O . GLU A 1 134 ? -4.084 -8.413 24.067 1.00 96.44 134 GLU A O 1
ATOM 1000 N N . GLY A 1 135 ? -2.331 -7.201 23.417 1.00 96.94 135 GLY A N 1
ATOM 1001 C CA . GLY A 1 135 ? -1.660 -8.322 22.758 1.00 96.94 135 GLY A CA 1
ATOM 1002 C C . GLY A 1 135 ? -2.460 -8.865 21.568 1.00 96.94 135 GLY A C 1
ATOM 1003 O O . GLY A 1 135 ? -3.135 -8.122 20.859 1.00 96.94 135 GLY A O 1
ATOM 1004 N N . SER A 1 136 ? -2.403 -10.174 21.323 1.00 96.38 136 SER A N 1
ATOM 1005 C CA . SER A 1 136 ? -3.084 -10.786 20.170 1.00 96.38 136 SER A CA 1
ATOM 1006 C C . SER A 1 136 ? -4.610 -10.640 20.194 1.00 96.38 136 SER A C 1
ATOM 1008 O O . SER A 1 136 ? -5.223 -10.596 19.129 1.00 96.38 136 SER A O 1
ATOM 1010 N N . ALA A 1 137 ? -5.225 -10.515 21.376 1.00 97.81 137 ALA A N 1
ATOM 1011 C CA . ALA A 1 137 ? -6.670 -10.313 21.502 1.00 97.81 137 ALA A CA 1
ATOM 1012 C C . ALA A 1 137 ? -7.129 -9.029 20.783 1.00 97.81 137 ALA A C 1
ATOM 1014 O O . ALA A 1 137 ? -8.159 -9.016 20.108 1.00 97.81 137 ALA A O 1
ATOM 1015 N N . GLY A 1 138 ? -6.298 -7.979 20.819 1.00 97.38 138 GLY A N 1
ATOM 1016 C CA . GLY A 1 138 ? -6.574 -6.684 20.194 1.00 97.38 138 GLY A CA 1
ATOM 1017 C C . GLY A 1 138 ? -6.511 -6.668 18.660 1.00 97.38 138 GLY A C 1
ATOM 1018 O O . GLY A 1 138 ? -6.678 -5.602 18.065 1.00 97.38 138 GLY A O 1
ATOM 1019 N N . THR A 1 139 ? -6.238 -7.802 18.002 1.00 97.62 139 THR A N 1
ATOM 1020 C CA . THR A 1 139 ? -6.214 -7.945 16.532 1.00 97.62 139 THR A CA 1
ATOM 1021 C C . THR A 1 139 ? -7.019 -9.132 16.008 1.00 97.62 139 THR A C 1
ATOM 1023 O O . THR A 1 139 ? -6.978 -9.396 14.806 1.00 97.62 139 THR A O 1
ATOM 1026 N N . GLU A 1 140 ? -7.812 -9.822 16.833 1.00 98.38 140 GLU A N 1
ATOM 1027 C CA . GLU A 1 140 ? -8.607 -10.970 16.367 1.00 98.38 140 GLU A CA 1
ATOM 1028 C C . GLU A 1 140 ? -9.567 -10.612 15.226 1.00 98.38 140 GLU A C 1
ATOM 1030 O O . GLU A 1 140 ? -9.697 -11.363 14.257 1.00 98.38 140 GLU A O 1
ATOM 1035 N N . THR A 1 141 ? -10.218 -9.449 15.308 1.00 98.38 141 THR A N 1
ATOM 1036 C CA . THR A 1 141 ? -11.112 -8.959 14.248 1.00 98.38 141 THR A CA 1
ATOM 1037 C C . THR A 1 141 ? -10.348 -8.733 12.945 1.00 98.38 141 THR A C 1
ATOM 1039 O O . THR A 1 141 ? -10.813 -9.144 11.883 1.00 98.38 141 THR A O 1
ATOM 1042 N N . LEU A 1 142 ? -9.142 -8.155 13.021 1.00 98.69 142 LEU A N 1
ATOM 1043 C CA . LEU A 1 142 ? -8.272 -7.983 11.857 1.00 98.69 142 LEU A CA 1
ATOM 1044 C C . LEU A 1 142 ? -7.865 -9.342 11.279 1.00 98.69 142 LEU A C 1
ATOM 1046 O O . LEU A 1 142 ? -7.954 -9.537 10.070 1.00 98.69 142 LEU A O 1
ATOM 1050 N N . ALA A 1 143 ? -7.463 -10.292 12.125 1.00 98.62 143 ALA A N 1
ATOM 1051 C CA . ALA A 1 143 ? -7.061 -11.626 11.693 1.00 98.62 143 ALA A CA 1
ATOM 1052 C C . ALA A 1 143 ? -8.191 -12.338 10.930 1.00 98.62 143 ALA A C 1
ATOM 1054 O O . ALA A 1 143 ? -7.970 -12.821 9.820 1.00 98.62 143 ALA A O 1
ATOM 1055 N N . LYS A 1 144 ? -9.423 -12.318 11.460 1.00 98.62 144 LYS A N 1
ATOM 1056 C CA . LYS A 1 144 ? -10.608 -12.886 10.789 1.00 98.62 144 LYS A CA 1
ATOM 1057 C C . LYS A 1 144 ? -10.875 -12.216 9.438 1.00 98.62 144 LYS A C 1
ATOM 1059 O O . LYS A 1 144 ? -11.147 -12.897 8.452 1.00 98.62 144 LYS A O 1
ATOM 1064 N N . ALA A 1 145 ? -10.746 -10.893 9.369 1.00 98.56 145 ALA A N 1
ATOM 1065 C CA . ALA A 1 145 ? -10.938 -10.134 8.137 1.00 98.56 145 ALA A CA 1
ATOM 1066 C C . ALA A 1 145 ? -9.857 -10.405 7.075 1.00 98.56 145 ALA A C 1
ATOM 1068 O O . ALA A 1 145 ? -10.153 -10.375 5.875 1.00 98.56 145 ALA A O 1
ATOM 1069 N N . VAL A 1 146 ? -8.616 -10.672 7.496 1.00 98.62 146 VAL A N 1
ATOM 1070 C CA . VAL A 1 146 ? -7.514 -11.088 6.614 1.00 98.62 146 VAL A CA 1
ATOM 1071 C C . VAL A 1 146 ? -7.750 -12.502 6.091 1.00 98.62 146 VAL A C 1
ATOM 1073 O O . VAL A 1 146 ? -7.646 -12.707 4.883 1.00 98.62 146 VAL A O 1
ATOM 1076 N N . VAL A 1 147 ? -8.130 -13.447 6.958 1.00 98.56 147 VAL A N 1
ATOM 1077 C CA . VAL A 1 147 ? -8.481 -14.826 6.570 1.00 98.56 147 VAL A CA 1
ATOM 1078 C C . VAL A 1 147 ? -9.596 -14.823 5.527 1.00 98.56 147 VAL A C 1
ATOM 1080 O O . VAL A 1 147 ? -9.410 -15.351 4.433 1.00 98.56 147 VAL A O 1
ATOM 1083 N N . ALA A 1 148 ? -10.699 -14.117 5.798 1.00 98.38 148 ALA A N 1
ATOM 1084 C CA . ALA A 1 148 ? -11.832 -14.034 4.878 1.00 98.38 148 ALA A CA 1
ATOM 1085 C C . ALA A 1 148 ? -11.436 -13.501 3.489 1.00 98.38 148 ALA A C 1
ATOM 1087 O O . ALA A 1 148 ? -11.981 -13.931 2.475 1.00 98.38 148 ALA A O 1
ATOM 1088 N N . ARG A 1 149 ? -10.474 -12.572 3.420 1.00 98.00 149 ARG A N 1
ATOM 1089 C CA . ARG A 1 149 ? -9.946 -12.047 2.152 1.00 98.00 149 ARG A CA 1
ATOM 1090 C C . ARG A 1 149 ? -9.042 -13.048 1.454 1.00 98.00 149 ARG A C 1
ATOM 1092 O O . ARG A 1 149 ? -9.236 -13.284 0.262 1.00 98.00 149 ARG A O 1
ATOM 1099 N N . ALA A 1 150 ? -8.107 -13.640 2.189 1.00 97.94 150 ALA A N 1
ATOM 1100 C CA . ALA A 1 150 ? -7.163 -14.611 1.656 1.00 97.94 150 ALA A CA 1
ATOM 1101 C C . ALA A 1 150 ? -7.869 -15.846 1.070 1.00 97.94 150 ALA A C 1
ATOM 1103 O O . ALA A 1 150 ? -7.445 -16.356 0.037 1.00 97.94 150 ALA A O 1
ATOM 1104 N N . GLU A 1 151 ? -8.974 -16.274 1.682 1.00 98.12 151 GLU A N 1
ATOM 1105 C CA . GLU A 1 151 ? -9.765 -17.433 1.249 1.00 98.12 151 GLU A CA 1
ATOM 1106 C C . GLU A 1 151 ? -10.875 -17.092 0.245 1.00 98.12 151 GLU A C 1
ATOM 1108 O O . GLU A 1 151 ? -11.470 -17.986 -0.349 1.00 98.12 151 GLU A O 1
ATOM 1113 N N . SER A 1 152 ? -11.152 -15.807 0.002 1.00 96.69 152 SER A N 1
ATOM 1114 C CA . SER A 1 152 ? -12.263 -15.385 -0.865 1.00 96.69 152 SER A CA 1
ATOM 1115 C C . SER A 1 152 ? -12.122 -15.789 -2.337 1.00 96.69 152 SER A C 1
ATOM 1117 O O . SER A 1 152 ? -13.077 -15.641 -3.099 1.00 96.69 152 SER A O 1
ATOM 1119 N N . GLY A 1 153 ? -10.923 -16.197 -2.768 1.00 94.94 153 GLY A N 1
ATOM 1120 C CA . GLY A 1 153 ? -10.596 -16.439 -4.175 1.00 94.94 153 GLY A CA 1
ATOM 1121 C C . GLY A 1 153 ? -10.581 -15.176 -5.047 1.00 94.94 153 GLY A C 1
ATOM 1122 O O . GLY A 1 153 ? -10.475 -15.285 -6.263 1.00 94.94 153 GLY A O 1
ATOM 1123 N N . LYS A 1 154 ? -10.693 -13.977 -4.454 1.00 94.69 154 LYS A N 1
ATOM 1124 C CA . LYS A 1 154 ? -10.773 -12.701 -5.190 1.00 94.69 154 LYS A CA 1
ATOM 1125 C C . LYS A 1 154 ? -9.420 -12.082 -5.540 1.00 94.69 154 LYS A C 1
ATOM 1127 O O . LYS A 1 154 ? -9.397 -11.094 -6.267 1.00 94.69 154 LYS A O 1
ATOM 1132 N N . ALA A 1 155 ? -8.321 -12.588 -4.984 1.00 97.25 155 ALA A N 1
ATOM 1133 C CA . ALA A 1 155 ? -6.996 -12.075 -5.304 1.00 97.25 155 ALA A CA 1
ATOM 1134 C C . ALA A 1 155 ? -6.623 -12.442 -6.746 1.00 97.25 155 ALA A C 1
ATOM 1136 O O . ALA A 1 155 ? -6.531 -13.619 -7.086 1.00 97.25 155 ALA A O 1
ATOM 1137 N N . ASP A 1 156 ? -6.373 -11.425 -7.566 1.00 97.50 156 ASP A N 1
ATOM 1138 C CA . ASP A 1 156 ? -5.951 -11.552 -8.963 1.00 97.50 156 ASP A CA 1
ATOM 1139 C C . ASP A 1 156 ? -4.641 -10.786 -9.157 1.00 97.50 156 ASP A C 1
ATOM 1141 O O . ASP A 1 156 ? -4.567 -9.751 -9.821 1.00 97.50 156 ASP A O 1
ATOM 1145 N N . PHE A 1 157 ? -3.611 -11.248 -8.441 1.00 98.44 157 PHE A N 1
ATOM 1146 C CA . PHE A 1 157 ? -2.340 -10.542 -8.365 1.00 98.44 157 PHE A CA 1
ATOM 1147 C C . PHE A 1 157 ? -1.689 -10.387 -9.743 1.00 98.44 157 PHE A C 1
ATOM 1149 O O . PHE A 1 157 ? -1.401 -11.374 -10.428 1.00 98.44 157 PHE A O 1
ATOM 1156 N N . ARG A 1 158 ? -1.354 -9.141 -10.076 1.00 97.50 158 ARG A N 1
ATOM 1157 C CA . ARG A 1 158 ? -0.591 -8.758 -11.264 1.00 97.50 158 ARG A CA 1
ATOM 1158 C C . ARG A 1 158 ? 0.439 -7.698 -10.916 1.00 97.50 158 ARG A C 1
ATOM 1160 O O . ARG A 1 158 ? 0.199 -6.849 -10.064 1.00 97.50 158 ARG A O 1
ATOM 1167 N N . THR A 1 159 ? 1.571 -7.736 -11.602 1.00 98.06 159 THR A N 1
ATOM 1168 C CA . THR A 1 159 ? 2.582 -6.679 -11.534 1.00 98.06 159 THR A CA 1
ATOM 1169 C C . THR A 1 159 ? 2.103 -5.410 -12.241 1.00 98.06 159 THR A C 1
ATOM 1171 O O . THR A 1 159 ? 1.236 -5.479 -13.114 1.00 98.06 159 THR A O 1
ATOM 1174 N N . LEU A 1 160 ? 2.682 -4.257 -11.903 1.00 98.06 160 LEU A N 1
ATOM 1175 C CA . LEU A 1 160 ? 2.236 -2.957 -12.413 1.00 98.06 160 LEU A CA 1
ATOM 1176 C C . LEU A 1 160 ? 2.498 -2.781 -13.917 1.00 98.06 160 LEU A C 1
ATOM 1178 O O . LEU A 1 160 ? 1.738 -2.117 -14.616 1.00 98.06 160 LEU A O 1
ATOM 1182 N N . TYR A 1 161 ? 3.580 -3.380 -14.410 1.00 98.31 161 TYR A N 1
ATOM 1183 C CA . TYR A 1 161 ? 4.017 -3.317 -15.805 1.00 98.31 161 TYR A CA 1
ATOM 1184 C C . TYR A 1 161 ? 4.626 -4.656 -16.262 1.00 98.31 161 TYR A C 1
ATOM 1186 O O . TYR A 1 161 ? 5.118 -5.424 -15.423 1.00 98.31 161 TYR A O 1
ATOM 1194 N N . PRO A 1 162 ? 4.629 -4.960 -17.573 1.00 97.50 162 PRO A N 1
ATOM 1195 C CA . PRO A 1 162 ? 5.271 -6.160 -18.108 1.00 97.50 162 PRO A CA 1
ATOM 1196 C C . PRO A 1 162 ? 6.803 -6.014 -18.187 1.00 97.50 162 PRO A C 1
ATOM 1198 O O . PRO A 1 162 ? 7.342 -4.905 -18.157 1.00 97.50 162 PRO A O 1
ATOM 1201 N N . ASP A 1 163 ? 7.519 -7.140 -18.271 1.00 96.69 163 ASP A N 1
ATOM 1202 C CA . ASP A 1 163 ? 8.993 -7.162 -18.294 1.00 96.69 163 ASP A CA 1
ATOM 1203 C C . ASP A 1 163 ? 9.581 -6.465 -19.526 1.00 96.69 163 ASP A C 1
ATOM 1205 O O . ASP A 1 163 ? 10.656 -5.876 -19.438 1.00 96.69 163 ASP A O 1
ATOM 1209 N N . ASP A 1 164 ? 8.883 -6.496 -20.658 1.00 96.69 164 ASP A N 1
ATOM 1210 C CA . ASP A 1 164 ? 9.320 -5.933 -21.937 1.00 96.69 164 ASP A CA 1
ATOM 1211 C C . ASP A 1 164 ? 9.069 -4.423 -22.076 1.00 96.69 164 ASP A C 1
ATOM 1213 O O . ASP A 1 164 ? 9.536 -3.812 -23.042 1.00 96.69 164 ASP A O 1
ATOM 1217 N N . LEU A 1 165 ? 8.399 -3.795 -21.101 1.00 98.12 165 LEU A N 1
ATOM 1218 C CA . LEU A 1 165 ? 8.217 -2.347 -21.088 1.00 98.12 165 LEU A CA 1
ATOM 1219 C C . LEU A 1 165 ? 9.593 -1.646 -21.015 1.00 98.12 165 LEU A C 1
ATOM 1221 O O . LEU A 1 165 ? 10.417 -2.014 -20.170 1.00 98.12 165 LEU A O 1
ATOM 1225 N N . PRO A 1 166 ? 9.873 -0.626 -21.852 1.00 98.19 166 PRO A N 1
ATOM 1226 C CA . PRO A 1 166 ? 11.143 0.094 -21.795 1.00 98.19 166 PRO A CA 1
ATOM 1227 C C . PRO A 1 166 ? 11.419 0.665 -20.400 1.00 98.19 166 PRO A C 1
ATOM 1229 O O . PRO A 1 166 ? 10.505 1.158 -19.739 1.00 98.19 166 PRO A O 1
ATOM 1232 N N . LEU A 1 167 ? 12.685 0.666 -19.962 1.00 98.25 167 LEU A N 1
ATOM 1233 C CA . LEU A 1 167 ? 13.061 1.088 -18.598 1.00 98.25 167 LEU A CA 1
ATOM 1234 C C . LEU A 1 167 ? 12.508 2.471 -18.226 1.00 98.25 167 LEU A C 1
ATOM 1236 O O . LEU A 1 167 ? 12.022 2.683 -17.118 1.00 98.25 167 LEU A O 1
ATOM 1240 N N . TRP A 1 168 ? 12.548 3.416 -19.166 1.00 98.19 168 TRP A N 1
ATOM 1241 C CA . TRP A 1 168 ? 12.021 4.762 -18.949 1.00 98.19 168 TRP A CA 1
ATOM 1242 C C . TRP A 1 168 ? 10.500 4.766 -18.734 1.00 98.19 168 TRP A C 1
ATOM 1244 O O . TRP A 1 168 ? 9.982 5.501 -17.892 1.00 98.19 168 TRP A O 1
ATOM 1254 N N . ASP A 1 169 ? 9.785 3.910 -19.461 1.00 98.38 169 ASP A N 1
ATOM 1255 C CA . ASP A 1 169 ? 8.335 3.782 -19.364 1.00 98.38 169 ASP A CA 1
ATOM 1256 C C . ASP A 1 169 ? 7.907 3.018 -18.105 1.00 98.38 169 ASP A C 1
ATOM 1258 O O . ASP A 1 169 ? 6.864 3.341 -17.539 1.00 98.38 169 ASP A O 1
ATOM 1262 N N . LYS A 1 170 ? 8.729 2.097 -17.583 1.00 98.56 170 LYS A N 1
ATOM 1263 C CA . LYS A 1 170 ? 8.520 1.486 -16.254 1.00 98.56 170 LYS A CA 1
ATOM 1264 C C . LYS A 1 170 ? 8.528 2.542 -15.150 1.00 98.56 170 LYS A C 1
ATOM 1266 O O . LYS A 1 170 ? 7.570 2.647 -14.385 1.00 98.56 170 LYS A O 1
ATOM 1271 N N . VAL A 1 171 ? 9.548 3.404 -15.132 1.00 98.38 171 VAL A N 1
ATOM 1272 C CA . VAL A 1 171 ? 9.647 4.513 -14.162 1.00 98.38 171 VAL A CA 1
ATOM 1273 C C . VAL A 1 171 ? 8.468 5.475 -14.303 1.00 98.38 171 VAL A C 1
ATOM 1275 O O . VAL A 1 171 ? 7.878 5.889 -13.304 1.00 98.38 171 VAL A O 1
ATOM 1278 N N . ARG A 1 172 ? 8.087 5.807 -15.543 1.00 98.56 172 ARG A N 1
ATOM 1279 C CA . ARG A 1 172 ? 6.915 6.647 -15.815 1.00 98.56 172 ARG A CA 1
ATOM 1280 C C . ARG A 1 172 ? 5.632 6.005 -15.284 1.00 98.56 172 ARG A C 1
ATOM 1282 O O . ARG A 1 172 ? 4.838 6.701 -14.658 1.00 98.56 172 ARG A O 1
ATOM 1289 N N . THR A 1 173 ? 5.457 4.702 -15.495 1.00 98.62 173 THR A N 1
ATOM 1290 C CA . THR A 1 173 ? 4.277 3.948 -15.051 1.00 98.62 173 THR A CA 1
ATOM 1291 C C . THR A 1 173 ? 4.143 3.981 -13.532 1.00 98.62 173 THR A C 1
ATOM 1293 O O . THR A 1 173 ? 3.063 4.298 -13.034 1.00 98.62 173 THR A O 1
ATOM 1296 N N . ILE A 1 174 ? 5.236 3.742 -12.796 1.00 98.62 174 ILE A N 1
ATOM 1297 C CA . ILE A 1 174 ? 5.265 3.855 -11.327 1.00 98.62 174 ILE A CA 1
ATOM 1298 C C . ILE A 1 174 ? 4.855 5.270 -10.900 1.00 98.62 174 ILE A C 1
ATOM 1300 O O . ILE A 1 174 ? 3.933 5.439 -10.100 1.00 98.62 174 ILE A O 1
ATOM 1304 N N . ALA A 1 175 ? 5.495 6.293 -11.473 1.00 98.62 175 ALA A N 1
ATOM 1305 C CA . ALA A 1 175 ? 5.264 7.680 -11.087 1.00 98.62 175 ALA A CA 1
ATOM 1306 C C . ALA A 1 175 ? 3.816 8.133 -11.323 1.00 98.62 175 ALA A C 1
ATOM 1308 O O . ALA A 1 175 ? 3.212 8.763 -10.455 1.00 98.62 175 ALA A O 1
ATOM 1309 N N . GLN A 1 176 ? 3.245 7.809 -12.481 1.00 98.19 176 GLN A N 1
ATOM 1310 C CA . GLN A 1 176 ? 1.891 8.235 -12.831 1.00 98.19 176 GLN A CA 1
ATOM 1311 C C . GLN A 1 176 ? 0.827 7.424 -12.089 1.00 98.19 176 GLN A C 1
ATOM 1313 O O . GLN A 1 176 ? -0.128 7.998 -11.568 1.00 98.19 176 GLN A O 1
ATOM 1318 N N . THR A 1 177 ? 1.003 6.104 -11.998 1.00 97.38 177 THR A N 1
ATOM 1319 C CA . THR A 1 177 ? -0.028 5.216 -11.445 1.00 97.38 177 THR A CA 1
ATOM 1320 C C . THR A 1 177 ? -0.055 5.266 -9.923 1.00 97.38 177 THR A C 1
ATOM 1322 O O . THR A 1 177 ? -1.123 5.426 -9.338 1.00 97.38 177 THR A O 1
ATOM 1325 N N . LEU A 1 178 ? 1.111 5.179 -9.272 1.00 97.56 178 LEU A N 1
ATOM 1326 C CA . LEU A 1 178 ? 1.181 5.063 -7.814 1.00 97.56 178 LEU A CA 1
ATOM 1327 C C . LEU A 1 178 ? 1.329 6.409 -7.112 1.00 97.56 178 LEU A C 1
ATOM 1329 O O . LEU A 1 178 ? 0.691 6.627 -6.082 1.00 97.56 178 LEU A O 1
ATOM 1333 N N . TYR A 1 179 ? 2.157 7.308 -7.652 1.00 97.94 179 TYR A N 1
ATOM 1334 C CA . TYR A 1 179 ? 2.422 8.607 -7.019 1.00 97.94 179 TYR A CA 1
ATOM 1335 C C . TYR A 1 179 ? 1.462 9.704 -7.495 1.00 97.94 179 TYR A C 1
ATOM 1337 O O . TYR A 1 179 ? 1.423 10.780 -6.905 1.00 97.94 179 TYR A O 1
ATOM 1345 N N . GLY A 1 180 ? 0.688 9.453 -8.557 1.00 96.94 180 GLY A N 1
ATOM 1346 C CA . GLY A 1 180 ? -0.190 10.457 -9.160 1.00 96.94 180 GLY A CA 1
ATOM 1347 C C . GLY A 1 180 ? 0.573 11.595 -9.843 1.00 96.94 180 GLY A C 1
ATOM 1348 O O . GLY A 1 180 ? 0.039 12.694 -9.988 1.00 96.94 180 GLY A O 1
ATOM 1349 N N . ALA A 1 181 ? 1.828 11.365 -10.238 1.00 98.25 181 ALA A N 1
ATOM 1350 C CA . ALA A 1 181 ? 2.621 12.360 -10.942 1.00 98.25 181 ALA A CA 1
ATOM 1351 C C . ALA A 1 181 ? 2.062 12.602 -12.351 1.00 98.25 181 ALA A C 1
ATOM 1353 O O . ALA A 1 181 ? 1.568 11.688 -13.006 1.00 98.25 181 ALA A O 1
ATOM 1354 N N . GLN A 1 182 ? 2.219 13.818 -12.877 1.00 97.88 182 GLN A N 1
ATOM 1355 C CA . GLN A 1 182 ? 1.867 14.101 -14.273 1.00 97.88 182 GLN A CA 1
ATOM 1356 C C . GLN A 1 182 ? 2.795 13.362 -15.257 1.00 97.88 182 GLN A C 1
ATOM 1358 O O . GLN A 1 182 ? 2.392 13.004 -16.363 1.00 97.88 182 GLN A O 1
ATOM 1363 N N . GLY A 1 183 ? 4.043 13.113 -14.861 1.00 96.94 183 GLY A N 1
ATOM 1364 C CA . GLY A 1 183 ? 5.051 12.446 -15.673 1.00 96.94 183 GLY A CA 1
ATOM 1365 C C . GLY A 1 183 ? 6.407 12.435 -14.977 1.00 96.94 183 GLY A C 1
ATOM 1366 O O . GLY A 1 183 ? 6.502 12.698 -13.780 1.00 96.94 183 GLY A O 1
ATOM 1367 N N . ILE A 1 184 ? 7.457 12.142 -15.742 1.00 98.31 184 ILE A N 1
ATOM 1368 C CA . ILE A 1 184 ? 8.837 12.101 -15.251 1.00 98.31 184 ILE A CA 1
ATOM 1369 C C . ILE A 1 184 ? 9.732 13.019 -16.078 1.00 98.31 184 ILE A C 1
ATOM 1371 O O . ILE A 1 184 ? 9.601 13.110 -17.302 1.00 98.31 184 ILE A O 1
ATOM 1375 N N . ILE A 1 185 ? 10.665 13.680 -15.401 1.00 97.81 185 ILE A N 1
ATOM 1376 C CA . ILE A 1 185 ? 11.717 14.492 -16.006 1.00 97.81 185 ILE A CA 1
ATOM 1377 C C . ILE A 1 185 ? 13.061 14.072 -15.420 1.00 97.81 185 ILE A C 1
ATOM 1379 O O . ILE A 1 185 ? 13.156 13.712 -14.252 1.00 97.81 185 ILE A O 1
ATOM 1383 N N . ALA A 1 186 ? 14.097 14.102 -16.248 1.00 97.62 186 ALA A N 1
ATOM 1384 C CA . ALA A 1 186 ? 15.477 13.919 -15.826 1.00 97.62 186 ALA A CA 1
ATOM 1385 C C . ALA A 1 186 ? 16.403 14.567 -16.854 1.00 97.62 186 ALA A C 1
ATOM 1387 O O . ALA A 1 186 ? 16.023 14.712 -18.026 1.00 97.62 186 ALA A O 1
ATOM 1388 N N . ASP A 1 187 ? 17.611 14.901 -16.412 1.00 98.19 187 ASP A N 1
ATOM 1389 C CA . ASP A 1 187 ? 18.663 15.466 -17.249 1.00 98.19 187 ASP A CA 1
ATOM 1390 C C . ASP A 1 187 ? 19.071 14.517 -18.378 1.00 98.19 187 ASP A C 1
ATOM 1392 O O . ASP A 1 187 ? 18.912 13.293 -18.291 1.00 98.19 187 ASP A O 1
ATOM 1396 N N . LYS A 1 188 ? 19.678 15.081 -19.431 1.00 98.12 188 LYS A N 1
ATOM 1397 C CA . LYS A 1 188 ? 20.161 14.319 -20.594 1.00 98.12 188 LYS A CA 1
ATOM 1398 C C . LYS A 1 188 ? 21.041 13.134 -20.181 1.00 98.12 188 LYS A C 1
ATOM 1400 O O . LYS A 1 188 ? 20.837 12.037 -20.683 1.00 98.12 188 LYS A O 1
ATOM 1405 N N . LYS A 1 189 ? 21.942 13.333 -19.211 1.00 98.50 189 LYS A N 1
ATOM 1406 C CA . LYS A 1 189 ? 22.827 12.283 -18.682 1.00 98.50 189 LYS A CA 1
ATOM 1407 C C . LYS A 1 189 ? 22.055 11.050 -18.197 1.00 98.50 189 LYS A C 1
ATOM 1409 O O . LYS A 1 189 ? 22.466 9.930 -18.475 1.00 98.50 189 LYS A O 1
ATOM 1414 N N . ILE A 1 190 ? 20.943 11.251 -17.490 1.00 98.25 190 ILE A N 1
ATOM 1415 C CA . ILE A 1 190 ? 20.124 10.151 -16.972 1.00 98.25 190 ILE A CA 1
ATOM 1416 C C . ILE A 1 190 ? 19.399 9.450 -18.121 1.00 98.25 190 ILE A C 1
ATOM 1418 O O . ILE A 1 190 ? 19.430 8.229 -18.210 1.00 98.25 190 ILE A O 1
ATOM 1422 N N . ARG A 1 191 ? 18.805 10.203 -19.054 1.00 97.94 191 ARG A N 1
ATOM 1423 C CA . ARG A 1 191 ? 18.123 9.621 -20.224 1.00 97.94 191 ARG A CA 1
ATOM 1424 C C . ARG A 1 191 ? 19.070 8.794 -21.098 1.00 97.94 191 ARG A C 1
ATOM 1426 O O . ARG A 1 191 ? 18.697 7.709 -21.537 1.00 97.94 191 ARG A O 1
ATOM 1433 N N . ASP A 1 192 ? 20.291 9.285 -21.303 1.00 98.44 192 ASP A N 1
ATOM 1434 C CA . ASP A 1 192 ? 21.335 8.570 -22.039 1.00 98.44 192 ASP A CA 1
ATOM 1435 C C . ASP A 1 192 ? 21.703 7.256 -21.328 1.00 98.44 192 ASP A C 1
ATOM 1437 O O . ASP A 1 192 ? 21.798 6.220 -21.982 1.00 98.44 192 ASP A O 1
ATOM 1441 N N . GLN A 1 193 ? 21.806 7.265 -19.992 1.00 98.44 193 GLN A N 1
ATOM 1442 C CA . GLN A 1 193 ? 22.078 6.062 -19.199 1.00 98.44 193 GLN A CA 1
ATOM 1443 C C . GLN A 1 193 ? 20.945 5.023 -19.289 1.00 98.44 193 GLN A C 1
ATOM 1445 O O . GLN A 1 193 ? 21.207 3.831 -19.439 1.00 98.44 193 GLN A O 1
ATOM 1450 N N . PHE A 1 194 ? 19.681 5.456 -19.264 1.00 98.12 194 PHE A N 1
ATOM 1451 C CA . PHE A 1 194 ? 18.540 4.563 -19.507 1.00 98.12 194 PHE A CA 1
ATOM 1452 C C . PHE A 1 194 ? 18.605 3.927 -20.904 1.00 98.12 194 PHE A C 1
ATOM 1454 O O . PHE A 1 194 ? 18.377 2.725 -21.048 1.00 98.12 194 PHE A O 1
ATOM 1461 N N . ALA A 1 195 ? 18.948 4.711 -21.932 1.00 98.00 195 ALA A N 1
ATOM 1462 C CA . ALA A 1 195 ? 19.096 4.209 -23.295 1.00 98.00 195 ALA A CA 1
ATOM 1463 C C . ALA A 1 195 ? 20.275 3.231 -23.434 1.00 98.00 195 ALA A C 1
ATOM 1465 O O . ALA A 1 195 ? 20.170 2.244 -24.164 1.00 98.00 195 ALA A O 1
ATOM 1466 N N . GLU A 1 196 ? 21.382 3.480 -22.734 1.00 98.50 196 GLU A N 1
ATOM 1467 C CA . GLU A 1 196 ? 22.530 2.576 -22.670 1.00 98.50 196 GLU A CA 1
ATOM 1468 C C . GLU A 1 196 ? 22.145 1.235 -22.038 1.00 98.50 196 GLU A C 1
ATOM 1470 O O . GLU A 1 196 ? 22.358 0.191 -22.653 1.00 98.50 196 GLU A O 1
ATOM 1475 N N . PHE A 1 197 ? 21.495 1.246 -20.870 1.00 98.44 197 PHE A N 1
ATOM 1476 C CA . PHE A 1 197 ? 21.042 0.019 -20.211 1.00 98.44 197 PHE A CA 1
ATOM 1477 C C . PHE A 1 197 ? 20.033 -0.764 -21.051 1.00 98.44 197 PHE A C 1
ATOM 1479 O O . PHE A 1 197 ? 20.119 -1.992 -21.126 1.00 98.44 197 PHE A O 1
ATOM 1486 N N . GLN A 1 198 ? 19.127 -0.069 -21.743 1.00 97.81 198 GLN A N 1
ATOM 1487 C CA . GLN A 1 198 ? 18.199 -0.705 -22.674 1.00 97.81 198 GLN A CA 1
ATOM 1488 C C . GLN A 1 198 ? 18.954 -1.431 -23.801 1.00 97.81 198 GLN A C 1
ATOM 1490 O O . GLN A 1 198 ? 18.670 -2.597 -24.074 1.00 97.81 198 GLN A O 1
ATOM 1495 N N . LYS A 1 199 ? 19.940 -0.770 -24.426 1.00 98.06 199 LYS A N 1
ATOM 1496 C CA . LYS A 1 199 ? 20.760 -1.345 -25.510 1.00 98.06 199 LYS A CA 1
ATOM 1497 C C . LYS A 1 199 ? 21.659 -2.485 -25.037 1.00 98.06 199 LYS A C 1
ATOM 1499 O O . LYS A 1 199 ? 21.875 -3.430 -25.786 1.00 98.06 199 LYS A O 1
ATOM 1504 N N . ALA A 1 200 ? 22.150 -2.415 -23.804 1.00 98.31 200 ALA A N 1
ATOM 1505 C CA . ALA A 1 200 ? 22.989 -3.443 -23.194 1.00 98.31 200 ALA A CA 1
ATOM 1506 C C . ALA A 1 200 ? 22.206 -4.696 -22.747 1.00 98.31 200 ALA A C 1
ATOM 1508 O O . ALA A 1 200 ? 22.786 -5.603 -22.158 1.00 98.31 200 ALA A O 1
ATOM 1509 N N . GLY A 1 201 ? 20.896 -4.765 -23.016 1.00 97.62 201 GLY A N 1
ATOM 1510 C CA . GLY A 1 201 ? 20.066 -5.929 -22.705 1.00 97.62 201 GLY A CA 1
ATOM 1511 C C . GLY A 1 201 ? 19.489 -5.937 -21.288 1.00 97.62 201 GLY A C 1
ATOM 1512 O O . GLY A 1 201 ? 18.798 -6.887 -20.928 1.00 97.62 201 GLY A O 1
ATOM 1513 N N . TYR A 1 202 ? 19.682 -4.876 -20.496 1.00 97.94 202 TYR A N 1
ATOM 1514 C CA . TYR A 1 202 ? 19.101 -4.749 -19.152 1.00 97.94 202 TYR A CA 1
ATOM 1515 C C . TYR A 1 202 ? 17.640 -4.277 -19.161 1.00 97.94 202 TYR A C 1
ATOM 1517 O O . TYR A 1 202 ? 17.031 -4.136 -18.105 1.00 97.94 202 TYR A O 1
ATOM 1525 N N . GLY A 1 203 ? 17.052 -4.069 -20.343 1.00 97.25 203 GLY A N 1
ATOM 1526 C CA . GLY A 1 203 ? 15.690 -3.556 -20.498 1.00 97.25 203 GLY A CA 1
ATOM 1527 C C . GLY A 1 203 ? 14.598 -4.382 -19.812 1.00 97.25 203 GLY A C 1
ATOM 1528 O O . GLY A 1 203 ? 13.559 -3.839 -19.456 1.00 97.25 203 GLY A O 1
ATOM 1529 N N . HIS A 1 204 ? 14.848 -5.675 -19.595 1.00 95.62 204 HIS A N 1
ATOM 1530 C CA . HIS A 1 204 ? 13.894 -6.617 -19.012 1.00 95.62 204 HIS A CA 1
ATOM 1531 C C . HIS A 1 204 ? 13.856 -6.606 -17.475 1.00 95.62 204 HIS A C 1
ATOM 1533 O O . HIS A 1 204 ? 12.978 -7.227 -16.880 1.00 95.62 204 HIS A O 1
ATOM 1539 N N . TYR A 1 205 ? 14.797 -5.931 -16.807 1.00 96.81 205 TYR A N 1
ATOM 1540 C CA . TYR A 1 205 ? 14.773 -5.839 -15.347 1.00 96.81 205 TYR A CA 1
ATOM 1541 C C . TYR A 1 205 ? 13.636 -4.916 -14.870 1.00 96.81 205 TYR A C 1
ATOM 1543 O O . TYR A 1 205 ? 13.301 -3.962 -15.582 1.00 96.81 205 TYR A O 1
ATOM 1551 N N . PRO A 1 206 ? 13.008 -5.224 -13.721 1.00 94.50 206 PRO A N 1
ATOM 1552 C CA . PRO A 1 206 ? 12.113 -4.291 -13.042 1.00 94.50 206 PRO A CA 1
ATOM 1553 C C . PRO A 1 206 ? 12.873 -3.054 -12.548 1.00 94.50 206 PRO A C 1
ATOM 1555 O O . PRO A 1 206 ? 14.060 -3.205 -12.169 1.00 94.50 206 PRO A O 1
#

Nearest PDB structures (foldseek):
  7c11-assembly2_P  TM=9.859E-01  e=1.597E-20  Methylorubrum extorquens CM4
  4ioj-assembly1_A  TM=9.849E-01  e=2.916E-20  Moorella thermoacetica ATCC 39073
  7c11-assembly2_N  TM=9.819E-01  e=6.774E-20  Methylorubrum extorquens CM4
  5a4j-assembly2_A  TM=9.861E-01  e=3.656E-19  Tepidanaerobacter acetatoxydans Re1
  3do6-assembly1_A  TM=9.678E-01  e=5.410E-17  Thermotoga maritima

pLDDT: mean 97.66, std 1.24, range [90.25, 98.81]

Radius of gyration: 19.11 Å; Cα contacts (8 Å, |Δi|>4): 296; chains: 1; bounding box: 40×44×50 Å

Solvent-accessible surface area (backbone atoms only — not comparable to full-atom values): 11541 Å² total; per-residue (Å²): 104,60,76,60,66,66,61,54,55,52,41,59,75,76,41,99,72,76,89,84,69,44,50,78,54,56,76,57,10,45,42,47,44,44,48,44,53,21,62,77,66,72,56,71,60,38,47,43,79,48,78,45,38,68,53,58,25,21,39,64,33,69,47,55,85,89,60,52,69,55,87,52,58,70,34,26,60,56,9,42,56,58,56,51,48,44,53,51,44,44,47,72,31,26,24,46,64,35,35,36,32,50,67,54,95,61,62,47,70,69,48,53,48,52,52,36,52,54,28,49,77,69,74,33,57,55,36,77,28,40,34,92,84,53,41,75,73,26,37,49,71,49,53,53,55,47,49,56,38,45,70,60,73,71,42,56,62,48,60,92,68,66,52,84,44,51,57,69,54,48,56,34,48,49,37,35,70,59,69,64,36,97,63,79,87,74,57,69,72,55,54,52,49,51,55,49,40,42,74,72,66,54,26,55,58,120